Protein AF-A0A7R6PTT4-F1 (afdb_monomer)

Nearest PDB structures (foldseek):
  8etf-assembly2_G  TM=7.211E-01  e=7.718E-14  Lactobacillus gasseri
  8ete-assembly1_A-2  TM=7.275E-01  e=4.023E-13  Bifidobacterium longum
  2oqc-assembly1_A  TM=7.182E-01  e=2.097E-12  Bacillus subtilis
  5j9r-assembly1_C  TM=6.228E-01  e=8.137E-12  Agrobacterium tumefaciens
  8esl-assembly1_A  TM=6.061E-01  e=2.217E-11  Bacteroidales

Organism: NCBI:txid981385

Sequence (338 aa):
MKNFYKAVLIAIVFLIFLGLKYPLATMLSLKKISDYPVLRLDFYGTNPFLPKNAKELKRMIKMFYPSATKRRNDIYCSLIASKSNNGTIYGRNFDWYKAVPVVVVSHAIEGKRYASISLTDGVYLSVKGDCGLMDKINAAGAYISPFDGMNEKGLFISIALVKQEKVPQDSKKETISSVLMVRKILDKAATVKEAIDIVNSYNIDFFPGPHVHFLIGDANGDGAIVEFTSKGVKVIEKKDPVFATNFTFYDKAEDADLDSLCWRYKTIDEFFKQNEKADFNSMLSLLKSVAQIGDKAFVTKWGEKLTTQWSAVYMPKGLLKVCFGGDYNKVFTFKIEK

Secondary structure (DSSP, 8-state):
-HHHHHHHHHHHHHHHHHHHHHHHHHHHT-EEEETTTEEEEEE-S--TTS--SHHHHHHHHHHH-GGGG------EEEEEEEEETTEEEEEEEEEESS--EEEEEEPPBTTTB--EEEEEEGGGGT--SS--HHHHHHHGGGGG--SEEEETT--EEEEEE---------TTS-EEEHHHHHHHHHHH-SSHHHHHHHHHTSEEE-TTS--EEEEEE-TTS-EEEEEEETTEEEEEE-PSSEEE-SS-STTS-TT---GGG-HHHHHHHHHHHH-S---HHHHHHHHHHT---GGGPEEPTTSPEEEEEEEEEEETTTEEEEEETT-TT--EEEE---

pLDDT: mean 92.68, std 6.45, range [62.12, 98.75]

InterPro domains:
  IPR005079 Peptidase C45, hydrolase domain [PF03417] (86-317)
  IPR029055 Nucleophile aminohydrolases, N-terminal [SSF56235] (79-312)
  IPR047794 Peptidase C45-like [NF040521] (76-317)
  IPR052193 Peptidase C59 family enzymes [PTHR35527] (77-240)

Structure (mmCIF, N/CA/C/O backbone):
data_AF-A0A7R6PTT4-F1
#
_entry.id   AF-A0A7R6PTT4-F1
#
loop_
_atom_site.group_PDB
_atom_site.id
_atom_site.type_symbol
_atom_site.label_atom_id
_atom_site.label_alt_id
_atom_site.label_comp_id
_atom_site.label_asym_id
_atom_site.label_entity_id
_atom_site.label_seq_id
_atom_site.pdbx_PDB_ins_code
_atom_site.Cartn_x
_atom_site.Cartn_y
_atom_site.Cartn_z
_atom_site.occupancy
_atom_site.B_iso_or_equiv
_atom_site.auth_seq_id
_atom_site.auth_comp_id
_atom_site.auth_asym_id
_atom_site.auth_atom_id
_atom_site.pdbx_PDB_model_num
ATOM 1 N N . MET A 1 1 ? 6.635 -25.259 49.260 1.00 62.12 1 MET A N 1
ATOM 2 C CA . MET A 1 1 ? 7.459 -24.259 48.533 1.00 62.12 1 MET A CA 1
ATOM 3 C C . MET A 1 1 ? 8.017 -24.771 47.199 1.00 62.12 1 MET A C 1
ATOM 5 O O . MET A 1 1 ? 7.685 -24.184 46.181 1.00 62.12 1 MET A O 1
ATOM 9 N N . LYS A 1 2 ? 8.776 -25.879 47.133 1.00 75.56 2 LYS A N 1
ATOM 10 C CA . LYS A 1 2 ? 9.387 -26.399 45.879 1.00 75.56 2 LYS A CA 1
ATOM 11 C C . LYS A 1 2 ? 8.396 -26.650 44.718 1.00 75.56 2 LYS A C 1
ATOM 13 O O . LYS A 1 2 ? 8.688 -26.305 43.578 1.00 75.56 2 LYS A O 1
ATOM 18 N N . ASN A 1 3 ? 7.200 -27.168 45.014 1.00 80.44 3 ASN A N 1
ATOM 19 C CA . ASN A 1 3 ? 6.157 -27.416 44.005 1.00 80.44 3 ASN A CA 1
ATOM 20 C C . ASN A 1 3 ? 5.505 -26.128 43.474 1.00 80.44 3 ASN A C 1
ATOM 22 O O . ASN A 1 3 ? 5.140 -26.074 42.305 1.00 80.44 3 ASN A O 1
ATOM 26 N N . PHE A 1 4 ? 5.426 -25.078 44.300 1.00 86.38 4 PHE A N 1
ATOM 27 C CA . PHE A 1 4 ? 4.912 -23.768 43.893 1.00 86.38 4 PHE A CA 1
ATOM 28 C C . PHE A 1 4 ? 5.873 -23.083 42.912 1.00 86.38 4 PHE A C 1
ATOM 30 O O . PHE A 1 4 ? 5.455 -22.679 41.834 1.00 86.38 4 PHE A O 1
ATOM 37 N N . TYR A 1 5 ? 7.179 -23.062 43.210 1.00 84.94 5 TYR A N 1
ATOM 38 C CA . TYR A 1 5 ? 8.190 -22.525 42.286 1.00 84.94 5 TYR A CA 1
ATOM 39 C C . TYR A 1 5 ? 8.239 -23.285 40.957 1.00 84.94 5 TYR A C 1
ATOM 41 O O . TYR A 1 5 ? 8.352 -22.667 39.902 1.00 84.94 5 TYR A O 1
ATOM 49 N N . LYS A 1 6 ? 8.099 -24.618 40.986 1.00 87.38 6 LYS A N 1
ATOM 50 C CA . LYS A 1 6 ? 8.024 -25.434 39.767 1.00 87.38 6 LYS A CA 1
ATOM 51 C C . LYS A 1 6 ? 6.785 -25.091 38.930 1.00 87.38 6 LYS A C 1
ATOM 53 O O . LYS A 1 6 ? 6.906 -24.948 37.719 1.00 87.38 6 LYS A O 1
ATOM 58 N N . ALA A 1 7 ? 5.621 -24.921 39.561 1.00 85.56 7 ALA A N 1
ATOM 59 C CA . ALA A 1 7 ? 4.390 -24.530 38.873 1.00 85.56 7 ALA A CA 1
ATOM 60 C C . ALA A 1 7 ? 4.489 -23.123 38.257 1.00 85.56 7 ALA A C 1
ATOM 62 O O . ALA A 1 7 ? 4.124 -22.937 37.099 1.00 85.56 7 ALA A O 1
ATOM 63 N N . VAL A 1 8 ? 5.054 -22.158 38.990 1.00 88.06 8 VAL A N 1
ATOM 64 C CA . VAL A 1 8 ? 5.300 -20.796 38.488 1.00 88.06 8 VAL A CA 1
ATOM 65 C C . VAL A 1 8 ? 6.270 -20.812 37.305 1.00 88.06 8 VAL A C 1
ATOM 67 O O . VAL A 1 8 ? 6.001 -20.178 36.288 1.00 88.06 8 VAL A O 1
ATOM 70 N N . LEU A 1 9 ? 7.362 -21.577 37.385 1.00 89.62 9 LEU A N 1
ATOM 71 C CA . LEU A 1 9 ? 8.322 -21.701 36.286 1.00 89.62 9 LEU A CA 1
ATOM 72 C C . LEU A 1 9 ? 7.680 -22.312 35.032 1.00 89.62 9 LEU A C 1
ATOM 74 O O . LEU A 1 9 ? 7.877 -21.797 33.934 1.00 89.62 9 LEU A O 1
ATOM 78 N N . ILE A 1 10 ? 6.876 -23.368 35.189 1.00 88.81 10 ILE A N 1
ATOM 79 C CA . ILE A 1 10 ? 6.134 -23.985 34.078 1.00 88.81 10 ILE A CA 1
ATOM 80 C C . ILE A 1 10 ? 5.160 -22.977 33.458 1.00 88.81 10 ILE A C 1
ATOM 82 O O . ILE A 1 10 ? 5.107 -22.865 32.235 1.00 88.81 10 ILE A O 1
ATOM 86 N N . ALA A 1 11 ? 4.435 -22.207 34.275 1.00 85.56 11 ALA A N 1
ATOM 87 C CA . ALA A 1 11 ? 3.524 -21.175 33.787 1.00 85.56 11 ALA A CA 1
ATOM 88 C C . ALA A 1 11 ? 4.261 -20.079 32.997 1.00 85.56 11 ALA A C 1
ATOM 90 O O . ALA A 1 11 ? 3.800 -19.685 31.929 1.00 85.56 11 ALA A O 1
ATOM 91 N N . ILE A 1 12 ? 5.433 -19.634 33.463 1.00 87.81 12 ILE A N 1
ATOM 92 C CA . ILE A 1 12 ? 6.268 -18.654 32.750 1.00 87.81 12 ILE A CA 1
ATOM 93 C C . ILE A 1 12 ? 6.739 -19.215 31.404 1.00 87.81 12 ILE A C 1
ATOM 95 O O . ILE A 1 12 ? 6.589 -18.549 30.381 1.00 87.81 12 ILE A O 1
ATOM 99 N N . VAL A 1 13 ? 7.265 -20.443 31.376 1.00 86.19 13 VAL A N 1
ATOM 100 C CA . VAL A 1 13 ? 7.711 -21.095 30.131 1.00 86.19 13 VAL A CA 1
ATOM 101 C C . VAL A 1 13 ? 6.548 -21.250 29.150 1.00 86.19 13 VAL A C 1
ATOM 103 O O . VAL A 1 13 ? 6.699 -20.969 27.962 1.00 86.19 13 VAL A O 1
ATOM 106 N N . PHE A 1 14 ? 5.371 -21.633 29.644 1.00 85.19 14 PHE A N 1
ATOM 107 C CA . PHE A 1 14 ? 4.167 -21.752 28.831 1.00 85.19 14 PHE A CA 1
ATOM 108 C C . PHE A 1 14 ? 3.724 -20.399 28.250 1.00 85.19 14 PHE A C 1
ATOM 110 O O . PHE A 1 14 ? 3.428 -20.313 27.059 1.00 85.19 14 PHE A O 1
ATOM 117 N N . LEU A 1 15 ? 3.751 -19.322 29.042 1.00 81.19 15 LEU A N 1
ATOM 118 C CA . LEU A 1 15 ? 3.443 -17.966 28.573 1.00 81.19 15 LEU A CA 1
ATOM 119 C C . LEU A 1 15 ? 4.451 -17.466 27.528 1.00 81.19 15 LEU A C 1
ATOM 121 O O . LEU A 1 15 ? 4.048 -16.861 26.534 1.00 81.19 15 LEU A O 1
ATOM 125 N N . ILE A 1 16 ? 5.743 -17.757 27.707 1.00 82.31 16 ILE A N 1
ATOM 126 C CA . ILE A 1 16 ? 6.785 -17.446 26.716 1.00 82.31 16 ILE A CA 1
ATOM 127 C C . ILE A 1 16 ? 6.510 -18.198 25.410 1.00 82.31 16 ILE A C 1
ATOM 129 O O . ILE A 1 16 ? 6.534 -17.598 24.335 1.00 82.31 16 ILE A O 1
ATOM 133 N N . PHE A 1 17 ? 6.196 -19.492 25.493 1.00 83.38 17 PHE A N 1
ATOM 134 C CA . PHE A 1 17 ? 5.880 -20.302 24.320 1.00 83.38 17 PHE A CA 1
ATOM 135 C C . PHE A 1 17 ? 4.646 -19.770 23.576 1.00 83.38 17 PHE A C 1
ATOM 137 O O . PHE A 1 17 ? 4.676 -19.630 22.353 1.00 83.38 17 PHE A O 1
ATOM 144 N N . LEU A 1 18 ? 3.591 -19.384 24.302 1.00 81.12 18 LEU A N 1
ATOM 145 C CA . LEU A 1 18 ? 2.410 -18.742 23.719 1.00 81.12 18 LEU A CA 1
ATOM 146 C C . LEU A 1 18 ? 2.749 -17.411 23.031 1.00 81.12 18 LEU A C 1
ATOM 148 O O . LEU A 1 18 ? 2.248 -17.150 21.937 1.00 81.12 18 LEU A O 1
ATOM 152 N N . GLY A 1 19 ? 3.618 -16.595 23.633 1.00 81.56 19 GLY A N 1
ATOM 153 C CA . GLY A 1 19 ? 4.060 -15.318 23.067 1.00 81.56 19 GLY A CA 1
ATOM 154 C C . GLY A 1 19 ? 4.930 -15.458 21.814 1.00 81.56 19 GLY A C 1
ATOM 155 O O . GLY A 1 19 ? 4.890 -14.587 20.945 1.00 81.56 19 GLY A O 1
ATOM 156 N N . LEU A 1 20 ? 5.685 -16.555 21.692 1.00 88.75 20 LEU A N 1
ATOM 157 C CA . LEU A 1 20 ? 6.596 -16.813 20.571 1.00 88.75 20 LEU A CA 1
ATOM 158 C C . LEU A 1 20 ? 5.987 -17.663 19.453 1.00 88.75 20 LEU A C 1
ATOM 160 O O . LEU A 1 20 ? 6.500 -17.622 18.336 1.00 88.75 20 LEU A O 1
ATOM 164 N N . LYS A 1 21 ? 4.884 -18.381 19.707 1.00 91.81 21 LYS A N 1
ATOM 165 C CA . LYS A 1 21 ? 4.221 -19.255 18.724 1.00 91.81 21 LYS A CA 1
ATOM 166 C C . LYS A 1 21 ? 4.005 -18.562 17.374 1.00 91.81 21 LYS A C 1
ATOM 168 O O . LYS A 1 21 ? 4.430 -19.075 16.342 1.00 91.81 21 LYS A O 1
ATOM 173 N N . TYR A 1 22 ? 3.351 -17.401 17.377 1.00 93.50 22 TYR A N 1
ATOM 174 C CA . TYR A 1 22 ? 3.021 -16.669 16.150 1.00 93.50 22 TYR A CA 1
ATOM 175 C C . TYR A 1 22 ? 4.211 -15.937 15.515 1.00 93.50 22 TYR A C 1
ATOM 177 O O . TYR A 1 22 ? 4.367 -16.048 14.295 1.00 93.50 22 TYR A O 1
ATOM 185 N N . PRO A 1 23 ? 5.082 -15.243 16.281 1.00 93.06 23 PRO A N 1
ATOM 186 C CA . PRO A 1 23 ? 6.331 -14.714 15.739 1.00 93.06 23 PRO A CA 1
ATOM 187 C C . PRO A 1 23 ? 7.180 -15.778 15.033 1.00 93.06 23 PRO A C 1
ATOM 189 O O . PRO A 1 23 ? 7.602 -15.561 13.901 1.00 93.06 23 PRO A O 1
ATOM 192 N N . LEU A 1 24 ? 7.367 -16.951 15.649 1.00 92.88 24 LEU A N 1
ATOM 193 C CA . LEU A 1 24 ? 8.152 -18.041 15.064 1.00 92.88 24 LEU A CA 1
ATOM 194 C C . LEU A 1 24 ? 7.481 -18.627 13.820 1.00 92.88 24 LEU A C 1
ATOM 196 O O . LEU A 1 24 ? 8.146 -18.788 12.800 1.00 92.88 24 LEU A O 1
ATOM 200 N N . ALA A 1 25 ? 6.171 -18.895 13.868 1.00 95.00 25 ALA A N 1
ATOM 201 C CA . ALA A 1 25 ? 5.429 -19.378 12.701 1.00 95.00 25 ALA A CA 1
ATOM 202 C C . ALA A 1 25 ? 5.525 -18.398 11.519 1.00 95.00 25 ALA A C 1
ATOM 204 O O . ALA A 1 25 ? 5.761 -18.813 10.386 1.00 95.00 25 ALA A O 1
ATOM 205 N N . THR A 1 26 ? 5.420 -17.095 11.798 1.00 95.75 26 THR A N 1
ATOM 206 C CA . THR A 1 26 ? 5.582 -16.033 10.797 1.00 95.75 26 THR A CA 1
ATOM 207 C C . THR A 1 26 ? 6.990 -16.052 10.208 1.00 95.75 26 THR A C 1
ATOM 209 O O . THR A 1 26 ? 7.138 -16.171 8.997 1.00 95.75 26 THR A O 1
ATOM 212 N N . MET A 1 27 ? 8.037 -16.023 11.038 1.00 95.12 27 MET A N 1
ATOM 213 C CA . MET A 1 27 ? 9.431 -16.051 10.570 1.00 95.12 27 MET A CA 1
ATOM 214 C C . MET A 1 27 ? 9.755 -17.290 9.723 1.00 95.12 27 MET A C 1
ATOM 216 O O . MET A 1 27 ? 10.451 -17.194 8.714 1.00 95.12 27 MET A O 1
ATOM 220 N N . LEU A 1 28 ? 9.257 -18.462 10.127 1.00 95.44 28 LEU A N 1
ATOM 221 C CA . LEU A 1 28 ? 9.487 -19.723 9.420 1.00 95.44 28 LEU A CA 1
ATOM 222 C C . LEU A 1 28 ? 8.713 -19.824 8.099 1.00 95.44 28 LEU A C 1
ATOM 224 O O . LEU A 1 28 ? 9.070 -20.648 7.258 1.00 95.44 28 LEU A O 1
ATOM 228 N N . SER A 1 29 ? 7.692 -18.989 7.896 1.00 97.12 29 SER A N 1
ATOM 229 C CA . SER A 1 29 ? 6.907 -18.972 6.660 1.00 97.12 29 SER A CA 1
ATOM 230 C C . SER A 1 29 ? 7.590 -18.263 5.490 1.00 97.12 29 SER A C 1
ATOM 232 O O . SER A 1 29 ? 7.153 -18.444 4.354 1.00 97.12 29 SER A O 1
ATOM 234 N N . LEU A 1 30 ? 8.648 -17.478 5.746 1.00 97.81 30 LEU A N 1
ATOM 235 C CA . LEU A 1 30 ? 9.340 -16.718 4.708 1.00 97.81 30 LEU A CA 1
ATOM 236 C C . LEU A 1 30 ? 9.929 -17.657 3.649 1.00 97.81 30 LEU A C 1
ATOM 238 O O . LEU A 1 30 ? 10.750 -18.525 3.960 1.00 97.81 30 LEU A O 1
ATOM 242 N N . LYS A 1 31 ? 9.547 -17.444 2.390 1.00 96.75 31 LYS A N 1
ATOM 243 C CA . LYS A 1 31 ? 9.995 -18.242 1.242 1.00 96.75 31 LYS A CA 1
ATOM 244 C C . LYS A 1 31 ? 10.400 -17.346 0.081 1.00 96.75 31 LYS A C 1
ATOM 246 O O . LYS A 1 31 ? 9.688 -16.399 -0.241 1.00 96.75 31 LYS A O 1
ATOM 251 N N . LYS A 1 32 ? 11.497 -17.693 -0.591 1.00 96.75 32 LYS A N 1
ATOM 252 C CA . LYS A 1 32 ? 11.876 -17.124 -1.888 1.00 96.75 32 LYS A CA 1
ATOM 253 C C . LYS A 1 32 ? 11.050 -17.805 -2.976 1.00 96.75 32 LYS A C 1
ATOM 255 O O . LYS A 1 32 ? 10.985 -19.030 -3.016 1.00 96.75 32 LYS A O 1
ATOM 260 N N . ILE A 1 33 ? 10.422 -17.017 -3.841 1.00 95.19 33 ILE A N 1
ATOM 261 C CA . ILE A 1 33 ? 9.534 -17.515 -4.906 1.00 95.19 33 ILE A CA 1
ATOM 262 C C . ILE A 1 33 ? 10.024 -17.170 -6.321 1.00 95.19 33 ILE A C 1
ATOM 264 O O . ILE A 1 33 ? 9.437 -17.616 -7.303 1.00 95.19 33 ILE A O 1
ATOM 268 N N . SER A 1 34 ? 11.094 -16.377 -6.447 1.00 92.25 34 SER A N 1
ATOM 269 C CA . SER A 1 34 ? 11.731 -16.032 -7.725 1.00 92.25 34 SER A CA 1
ATOM 270 C C . SER A 1 34 ? 13.181 -15.580 -7.522 1.00 92.25 34 SER A C 1
ATOM 272 O O . SER A 1 34 ? 13.536 -15.132 -6.432 1.00 92.25 34 SER A O 1
ATOM 274 N N . ASP A 1 35 ? 14.008 -15.678 -8.571 1.00 86.56 35 ASP A N 1
ATOM 275 C CA . ASP A 1 35 ? 15.426 -15.280 -8.558 1.00 86.56 35 ASP A CA 1
ATOM 276 C C . ASP A 1 35 ? 15.678 -13.783 -8.726 1.00 86.56 35 ASP A C 1
ATOM 278 O O . ASP A 1 35 ? 16.638 -13.272 -8.154 1.00 86.56 35 ASP A O 1
ATOM 282 N N . TYR A 1 36 ? 14.777 -13.050 -9.391 1.00 83.81 36 TYR A N 1
ATOM 283 C CA . TYR A 1 36 ? 14.540 -11.662 -8.985 1.00 83.81 36 TYR A CA 1
ATOM 284 C C . TYR A 1 36 ? 13.959 -11.773 -7.577 1.00 83.81 36 TYR A C 1
ATOM 286 O O . TYR A 1 36 ? 12.876 -12.357 -7.489 1.00 83.81 36 TYR A O 1
ATOM 294 N N . PRO A 1 37 ? 14.679 -11.395 -6.499 1.00 86.69 37 PRO A N 1
ATOM 295 C CA . PRO A 1 37 ? 14.407 -11.927 -5.170 1.00 86.69 37 PRO A CA 1
ATOM 296 C C . PRO A 1 37 ? 13.064 -11.411 -4.662 1.00 86.69 37 PRO A C 1
ATOM 298 O O . PRO A 1 37 ? 12.974 -10.357 -4.042 1.00 86.69 37 PRO A O 1
ATOM 301 N N . VAL A 1 38 ? 12.018 -12.176 -4.951 1.00 95.44 38 VAL A N 1
ATOM 302 C CA . VAL A 1 38 ? 10.664 -11.961 -4.464 1.00 95.44 38 VAL A CA 1
ATOM 303 C C . VAL A 1 38 ? 10.458 -12.951 -3.342 1.00 95.44 38 VAL A C 1
ATOM 305 O O . VAL A 1 38 ? 10.671 -14.158 -3.510 1.00 95.44 38 VAL A O 1
ATOM 308 N N . LEU A 1 39 ? 10.042 -12.433 -2.198 1.00 97.75 39 LEU A N 1
ATOM 309 C CA . LEU A 1 39 ? 9.748 -13.220 -1.020 1.00 97.75 39 LEU A CA 1
ATOM 310 C C . LEU A 1 39 ? 8.243 -13.244 -0.765 1.00 97.75 39 LEU A C 1
ATOM 312 O O . LEU A 1 39 ? 7.535 -12.277 -1.038 1.00 97.75 39 LEU A O 1
ATOM 316 N N . ARG A 1 40 ? 7.762 -14.344 -0.195 1.00 97.62 40 ARG A N 1
ATOM 317 C CA . ARG A 1 40 ? 6.422 -14.469 0.379 1.00 97.62 40 ARG A CA 1
ATOM 318 C C . ARG A 1 40 ? 6.549 -14.712 1.876 1.00 97.62 40 ARG A C 1
ATOM 320 O O . ARG A 1 40 ? 7.356 -15.544 2.285 1.00 97.62 40 ARG A O 1
ATOM 327 N N . LEU A 1 41 ? 5.747 -14.011 2.668 1.00 97.94 41 LEU A N 1
ATOM 328 C CA . LEU A 1 41 ? 5.653 -14.162 4.116 1.00 97.94 41 LEU A CA 1
ATOM 329 C C . LEU A 1 41 ? 4.185 -14.325 4.517 1.00 97.94 41 LEU A C 1
ATOM 331 O O . LEU A 1 41 ? 3.358 -13.482 4.175 1.00 97.94 41 LEU A O 1
ATOM 335 N N . ASP A 1 42 ? 3.875 -15.361 5.287 1.00 97.69 42 ASP A N 1
ATOM 336 C CA . ASP A 1 42 ? 2.578 -15.517 5.938 1.00 97.69 42 ASP A CA 1
ATOM 337 C C . ASP A 1 42 ? 2.659 -14.967 7.369 1.00 97.69 42 ASP A C 1
ATOM 339 O O . ASP A 1 42 ? 3.472 -15.403 8.185 1.00 97.69 42 ASP A O 1
ATOM 343 N N . PHE A 1 43 ? 1.823 -13.982 7.686 1.00 97.06 43 PHE A N 1
ATOM 344 C CA . PHE A 1 43 ? 1.769 -13.365 9.005 1.00 97.06 43 PHE A CA 1
ATOM 345 C C . PHE A 1 43 ? 0.606 -13.931 9.824 1.00 97.06 43 PHE A C 1
ATOM 347 O O . PHE A 1 43 ? -0.570 -13.658 9.555 1.00 97.06 43 PHE A O 1
ATOM 354 N N . TYR A 1 44 ? 0.944 -14.670 10.878 1.00 94.88 44 TYR A N 1
ATOM 355 C CA . TYR A 1 44 ? -0.017 -15.372 11.727 1.00 94.88 44 TYR A CA 1
ATOM 356 C C . TYR A 1 44 ? -0.278 -14.632 13.036 1.00 94.88 44 TYR A C 1
ATOM 358 O O . TYR A 1 44 ? 0.640 -14.079 13.637 1.00 94.88 44 TYR A O 1
ATOM 366 N N . GLY A 1 45 ? -1.526 -14.684 13.511 1.00 92.38 45 GLY A N 1
ATOM 367 C CA . GLY A 1 45 ? -1.923 -14.198 14.834 1.00 92.38 45 GLY A CA 1
ATOM 368 C C . GLY A 1 45 ? -1.427 -12.784 15.154 1.00 92.38 45 GLY A C 1
ATOM 369 O O . GLY A 1 45 ? -1.380 -11.907 14.292 1.00 92.38 45 GLY A O 1
ATOM 370 N N . THR A 1 46 ? -1.072 -12.554 16.416 1.00 88.75 46 THR A N 1
ATOM 371 C CA . THR A 1 46 ? -0.494 -11.286 16.878 1.00 88.75 46 THR A CA 1
ATOM 372 C C . THR A 1 46 ? 0.979 -11.457 17.209 1.00 88.75 46 THR A C 1
ATOM 374 O O . THR A 1 46 ? 1.357 -12.447 17.834 1.00 88.75 46 THR A O 1
ATOM 377 N N . ASN A 1 47 ? 1.785 -10.444 16.907 1.00 87.75 47 ASN A N 1
ATOM 378 C CA . ASN A 1 47 ? 3.155 -10.349 17.392 1.00 87.75 47 ASN A CA 1
ATOM 379 C C . ASN A 1 47 ? 3.247 -9.198 18.416 1.00 87.75 47 ASN A C 1
ATOM 381 O O . ASN A 1 47 ? 3.170 -8.033 18.018 1.00 87.75 47 ASN A O 1
ATOM 385 N N . PRO A 1 48 ? 3.390 -9.494 19.724 1.00 84.69 48 PRO A N 1
ATOM 386 C CA . PRO A 1 48 ? 3.404 -8.474 20.775 1.00 84.69 48 PRO A CA 1
ATOM 387 C C . PRO A 1 48 ? 4.655 -7.583 20.745 1.00 84.69 48 PRO A C 1
ATOM 389 O O . PRO A 1 48 ? 4.671 -6.552 21.412 1.00 84.69 48 PRO A O 1
ATOM 392 N N . PHE A 1 49 ? 5.685 -7.966 19.985 1.00 85.81 49 PHE A N 1
ATOM 393 C CA . PHE A 1 49 ? 6.936 -7.220 19.848 1.00 85.81 49 PHE A CA 1
ATOM 394 C C . PHE A 1 49 ? 6.880 -6.152 18.749 1.00 85.81 49 PHE A C 1
ATOM 396 O O . PHE A 1 49 ? 7.813 -5.360 18.625 1.00 85.81 49 PHE A O 1
ATOM 403 N N . LEU A 1 50 ? 5.809 -6.122 17.948 1.00 87.69 50 LEU A N 1
ATOM 404 C CA . LEU A 1 50 ? 5.643 -5.118 16.903 1.00 87.69 50 LEU A CA 1
ATOM 405 C C . LEU A 1 50 ? 5.175 -3.778 17.485 1.00 87.69 50 LEU A C 1
ATOM 407 O O . LEU A 1 50 ? 4.366 -3.755 18.417 1.00 87.69 50 LEU A O 1
ATOM 411 N N . PRO A 1 51 ? 5.660 -2.658 16.925 1.00 92.00 51 PRO A N 1
ATOM 412 C CA . PRO A 1 51 ? 5.319 -1.328 17.396 1.00 92.00 51 PRO A CA 1
ATOM 413 C C . PRO A 1 51 ? 3.853 -1.006 17.120 1.00 92.00 51 PRO A C 1
ATOM 415 O O . PRO A 1 51 ? 3.319 -1.326 16.057 1.00 92.00 51 PRO A O 1
ATOM 418 N N . LYS A 1 52 ? 3.222 -0.310 18.065 1.00 89.50 52 LYS A N 1
ATOM 419 C CA . LYS A 1 52 ? 1.806 0.077 17.985 1.00 89.50 52 LYS A CA 1
ATOM 420 C C . LYS A 1 52 ? 1.597 1.519 17.532 1.00 89.50 52 LYS A C 1
ATOM 422 O O . LYS A 1 52 ? 0.522 1.853 17.048 1.00 89.50 52 LYS A O 1
ATOM 427 N N . ASN A 1 53 ? 2.619 2.362 17.663 1.00 93.38 53 ASN A N 1
ATOM 428 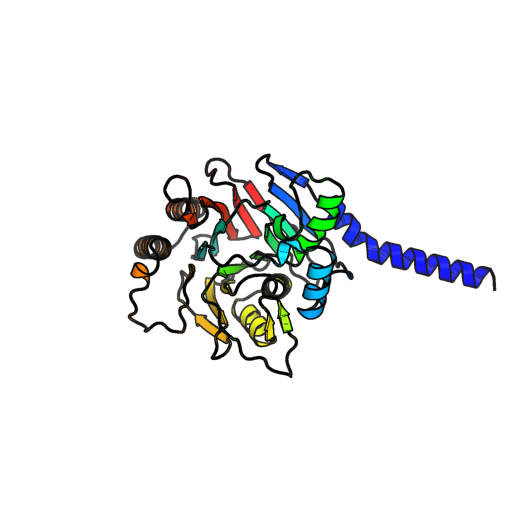C CA . ASN A 1 53 ? 2.562 3.783 17.326 1.00 93.38 53 ASN A CA 1
ATOM 429 C C . ASN A 1 53 ? 3.888 4.311 16.770 1.00 93.38 53 ASN A C 1
ATOM 431 O O . ASN A 1 53 ? 4.899 3.601 16.726 1.00 93.38 53 ASN A O 1
ATOM 435 N N . ALA A 1 54 ? 3.889 5.580 16.352 1.00 94.12 54 ALA A N 1
ATOM 436 C CA . ALA A 1 54 ? 5.049 6.213 15.728 1.00 94.12 54 ALA A CA 1
ATOM 437 C C . ALA A 1 54 ? 6.289 6.217 16.641 1.00 94.12 54 ALA A C 1
ATOM 439 O O . ALA A 1 54 ? 7.409 6.010 16.172 1.00 94.12 54 ALA A O 1
ATOM 440 N N . LYS A 1 55 ? 6.108 6.401 17.957 1.00 94.56 55 LYS A N 1
ATOM 441 C CA . LYS A 1 55 ? 7.214 6.430 18.927 1.00 94.56 55 LYS A CA 1
ATOM 442 C C . LYS A 1 55 ? 7.893 5.067 19.041 1.00 94.56 55 LYS A C 1
ATOM 444 O O . LYS A 1 55 ? 9.122 4.986 18.974 1.00 94.56 55 LYS A O 1
ATOM 449 N N . GLU A 1 56 ? 7.110 4.004 19.201 1.00 94.50 56 GLU A N 1
ATOM 450 C CA . GLU A 1 56 ? 7.627 2.636 19.264 1.00 94.50 56 GLU A CA 1
ATOM 451 C C . GLU A 1 56 ? 8.293 2.229 17.949 1.00 94.50 56 GLU A C 1
ATOM 453 O O . GLU A 1 56 ? 9.402 1.689 17.973 1.00 94.50 56 GLU A O 1
ATOM 458 N N . LEU A 1 57 ? 7.677 2.564 16.809 1.00 93.06 57 LEU A N 1
ATOM 459 C CA . LEU A 1 57 ? 8.240 2.285 15.490 1.00 93.06 57 LEU A CA 1
ATOM 460 C C . LEU A 1 57 ? 9.585 2.987 15.306 1.00 93.06 57 LEU A C 1
ATOM 462 O O . LEU A 1 57 ? 10.562 2.366 14.895 1.00 93.06 57 LEU A O 1
ATOM 466 N N . LYS A 1 58 ? 9.666 4.270 15.667 1.00 92.56 58 LYS A N 1
ATOM 467 C CA . LYS A 1 58 ? 10.901 5.051 15.585 1.00 92.56 58 LYS A CA 1
ATOM 468 C C . LYS A 1 58 ? 12.016 4.452 16.435 1.00 92.56 58 LYS A C 1
ATOM 470 O O . LYS A 1 58 ? 13.164 4.427 15.993 1.00 92.56 58 LYS A O 1
ATOM 475 N N . ARG A 1 59 ? 11.694 3.957 17.635 1.00 92.81 59 ARG A N 1
ATOM 476 C CA . ARG A 1 59 ? 12.655 3.247 18.490 1.00 92.81 59 ARG A CA 1
ATOM 477 C C . ARG A 1 59 ? 13.132 1.955 17.828 1.00 92.81 59 ARG A C 1
ATOM 479 O O . ARG A 1 59 ? 14.335 1.724 17.781 1.00 92.81 59 ARG A O 1
ATOM 486 N N . MET A 1 60 ? 12.208 1.157 17.293 1.00 90.62 60 MET A N 1
ATOM 487 C CA . MET A 1 60 ? 12.528 -0.102 16.621 1.00 90.62 60 MET A CA 1
ATOM 488 C C . MET A 1 60 ? 13.423 0.123 15.395 1.00 90.62 60 MET A C 1
ATOM 490 O O . MET A 1 60 ? 14.461 -0.516 15.273 1.00 90.62 60 MET A O 1
ATOM 494 N N . ILE A 1 61 ? 13.082 1.083 14.533 1.00 89.12 61 ILE A N 1
ATOM 495 C CA . ILE A 1 61 ? 13.869 1.411 13.335 1.00 89.12 61 ILE A CA 1
ATOM 496 C C . ILE A 1 61 ? 15.279 1.858 13.700 1.00 89.12 61 ILE A C 1
ATOM 498 O O . ILE A 1 61 ? 16.242 1.376 13.116 1.00 89.12 61 ILE A O 1
ATOM 502 N N . LYS A 1 62 ? 15.428 2.750 14.682 1.00 89.12 62 LYS A N 1
ATOM 503 C CA . LYS A 1 62 ? 16.758 3.206 15.106 1.00 89.12 62 LYS A CA 1
ATOM 504 C C . LYS A 1 62 ? 17.627 2.073 15.654 1.00 89.12 62 LYS A C 1
ATOM 506 O O . LYS A 1 62 ? 18.842 2.144 15.521 1.00 89.12 62 LYS A O 1
ATOM 511 N N . MET A 1 63 ? 17.012 1.072 16.280 1.00 88.31 63 MET A N 1
ATOM 512 C CA . MET A 1 63 ? 17.714 -0.045 16.909 1.00 88.31 63 MET A CA 1
ATOM 513 C C . MET A 1 63 ? 18.072 -1.154 15.914 1.00 88.31 63 MET A C 1
ATOM 515 O O . MET A 1 63 ? 19.182 -1.671 15.965 1.00 88.31 63 MET A O 1
ATOM 519 N N . PHE A 1 64 ? 17.153 -1.506 15.012 1.00 84.88 64 PHE A N 1
ATOM 520 C CA . PHE A 1 64 ? 17.275 -2.700 14.166 1.00 84.88 64 PHE A CA 1
ATOM 521 C C . PHE A 1 64 ? 17.407 -2.395 12.669 1.00 84.88 64 PHE A C 1
ATOM 523 O O . PHE A 1 64 ? 17.968 -3.199 11.929 1.00 84.88 64 PHE A O 1
ATOM 530 N N . TYR A 1 65 ? 16.941 -1.229 12.212 1.00 84.31 65 TYR A N 1
ATOM 531 C CA . TYR A 1 65 ? 16.878 -0.865 10.790 1.00 84.31 65 TYR A CA 1
ATOM 532 C C . TYR A 1 65 ? 17.459 0.535 10.516 1.00 84.31 65 TYR A C 1
ATOM 534 O O . TYR A 1 65 ? 16.785 1.384 9.927 1.00 84.31 65 TYR A O 1
ATOM 542 N N . PRO A 1 66 ? 18.709 0.831 10.922 1.00 76.44 66 PRO A N 1
ATOM 543 C CA . PRO A 1 66 ? 19.280 2.170 10.764 1.00 76.44 66 PRO A CA 1
ATOM 544 C C . PRO A 1 66 ? 19.352 2.618 9.294 1.00 76.44 66 PRO A C 1
ATOM 546 O O . PRO A 1 66 ? 19.228 3.809 9.008 1.00 76.44 66 PRO A O 1
ATOM 549 N N . SER A 1 67 ? 19.474 1.680 8.349 1.00 74.19 67 SER A N 1
ATOM 550 C CA . SER A 1 67 ? 19.432 1.930 6.900 1.00 74.19 67 SER A CA 1
ATOM 551 C C . SER A 1 67 ? 18.112 2.549 6.428 1.00 74.19 67 SER A C 1
ATOM 553 O O . SER A 1 67 ? 18.140 3.404 5.543 1.00 74.19 67 SER A O 1
ATOM 555 N N . ALA A 1 68 ? 16.983 2.200 7.056 1.00 77.50 68 ALA A N 1
ATOM 556 C CA . ALA A 1 68 ? 15.655 2.715 6.719 1.00 77.50 68 ALA A CA 1
ATOM 557 C C . ALA A 1 68 ? 15.524 4.229 6.935 1.00 77.50 68 ALA A C 1
ATOM 559 O O . ALA A 1 68 ? 14.622 4.857 6.395 1.00 77.50 68 ALA A O 1
ATOM 560 N N . THR A 1 69 ? 16.416 4.831 7.732 1.00 75.19 69 THR A N 1
ATOM 561 C CA . THR A 1 69 ? 16.385 6.268 8.051 1.00 75.19 69 THR A CA 1
ATOM 562 C C . THR A 1 69 ? 16.893 7.164 6.920 1.00 75.19 69 THR A C 1
ATOM 564 O O . THR A 1 69 ? 16.729 8.385 6.986 1.00 75.19 69 THR A O 1
ATOM 567 N N . LYS A 1 70 ? 17.489 6.580 5.872 1.00 71.75 70 LYS A N 1
ATOM 568 C CA . LYS A 1 70 ? 17.934 7.312 4.684 1.00 71.75 70 LYS A CA 1
ATOM 569 C C . LYS A 1 70 ? 16.719 7.719 3.851 1.00 71.75 70 LYS A C 1
ATOM 571 O O . LYS A 1 70 ? 16.147 6.904 3.132 1.00 71.75 70 LYS A O 1
ATOM 576 N N . ARG A 1 71 ? 16.331 8.993 3.941 1.00 63.50 71 ARG A N 1
ATOM 577 C CA . ARG A 1 71 ? 15.227 9.540 3.145 1.00 63.50 71 ARG A CA 1
ATOM 578 C C . ARG A 1 71 ? 15.637 9.655 1.681 1.00 63.50 71 ARG A C 1
ATOM 580 O O . ARG A 1 71 ? 16.613 10.330 1.360 1.00 63.50 71 ARG A O 1
ATOM 587 N N . ARG A 1 72 ? 14.860 9.018 0.809 1.00 70.69 72 ARG A N 1
ATOM 588 C CA . ARG A 1 72 ? 14.840 9.276 -0.633 1.00 70.69 72 ARG A CA 1
ATOM 589 C C . ARG A 1 72 ? 13.587 10.107 -0.924 1.00 70.69 72 ARG A C 1
ATOM 591 O O . ARG A 1 72 ? 12.537 9.830 -0.349 1.00 70.69 72 ARG A O 1
ATOM 598 N N . ASN A 1 73 ? 13.719 11.138 -1.754 1.00 67.19 73 ASN A N 1
ATOM 599 C CA . ASN A 1 73 ? 12.651 12.110 -2.050 1.00 67.19 73 ASN A CA 1
ATOM 600 C C . ASN A 1 73 ? 12.361 12.202 -3.558 1.00 67.19 73 ASN A C 1
ATOM 602 O O . ASN A 1 73 ? 11.745 13.154 -4.023 1.00 67.19 73 ASN A O 1
ATOM 606 N N . ASP A 1 74 ? 12.850 11.239 -4.323 1.00 71.12 74 ASP A N 1
ATOM 607 C CA . ASP A 1 74 ? 12.840 11.186 -5.778 1.00 71.12 74 ASP A CA 1
ATOM 608 C C . ASP A 1 74 ? 12.167 9.895 -6.231 1.00 71.12 74 ASP A C 1
ATOM 610 O O . ASP A 1 74 ? 12.776 9.042 -6.853 1.00 71.12 74 ASP A O 1
ATOM 614 N N . ILE A 1 75 ? 10.915 9.711 -5.825 1.00 75.75 75 ILE A N 1
ATOM 615 C CA . ILE A 1 75 ? 10.183 8.452 -5.961 1.00 75.75 75 ILE A CA 1
ATOM 616 C C . ILE A 1 75 ? 8.967 8.702 -6.815 1.00 75.75 75 ILE A C 1
ATOM 618 O O . ILE A 1 75 ? 8.291 9.719 -6.657 1.00 75.75 75 ILE A O 1
ATOM 622 N N . TYR A 1 76 ? 8.643 7.731 -7.654 1.00 83.62 76 TYR A N 1
ATOM 623 C CA . TYR A 1 76 ? 7.542 7.854 -8.577 1.00 83.62 76 TYR A CA 1
ATOM 624 C C . TYR A 1 76 ? 6.627 6.635 -8.459 1.00 83.62 76 TYR A C 1
ATOM 626 O O . TYR A 1 76 ? 7.070 5.499 -8.356 1.00 83.62 76 TYR A O 1
ATOM 634 N N . CYS A 1 77 ? 5.323 6.872 -8.407 1.00 91.25 77 CYS A N 1
ATOM 635 C CA . CYS A 1 77 ? 4.320 5.816 -8.342 1.00 91.25 77 CYS A CA 1
ATOM 636 C C . CYS A 1 77 ? 3.145 6.192 -9.240 1.00 91.25 77 CYS A C 1
ATOM 638 O O . CYS A 1 77 ? 2.891 7.378 -9.458 1.00 91.25 77 CYS A O 1
ATOM 640 N N . SER A 1 78 ? 2.438 5.194 -9.750 1.00 96.88 78 SER A N 1
ATOM 641 C CA . SER A 1 78 ? 1.129 5.382 -10.380 1.00 96.88 78 SER A CA 1
ATOM 642 C C . SER A 1 78 ? 0.129 4.539 -9.613 1.00 96.88 78 SER A C 1
ATOM 644 O O . SER A 1 78 ? 0.378 3.349 -9.424 1.00 96.88 78 SER A O 1
ATOM 646 N N . LEU A 1 79 ? -0.953 5.154 -9.143 1.00 98.06 79 LEU A N 1
ATOM 647 C CA . LEU A 1 79 ? -1.990 4.521 -8.333 1.00 98.06 79 LEU A CA 1
ATOM 648 C C . LEU A 1 79 ? -3.323 4.625 -9.068 1.00 98.06 79 LEU A C 1
ATOM 650 O O . LEU A 1 79 ? -3.674 5.712 -9.520 1.00 98.06 79 LEU A O 1
ATOM 654 N N . ILE A 1 80 ? -4.063 3.524 -9.170 1.00 98.06 80 ILE A N 1
ATOM 655 C CA . ILE A 1 80 ? -5.331 3.458 -9.902 1.00 98.06 80 ILE A CA 1
ATOM 656 C C . ILE A 1 80 ? -6.333 2.635 -9.086 1.00 98.06 80 ILE A C 1
ATOM 658 O O . ILE A 1 80 ? -6.019 1.526 -8.660 1.00 98.06 80 ILE A O 1
ATOM 662 N N . ALA A 1 81 ? -7.541 3.154 -8.908 1.00 96.94 81 ALA A N 1
ATOM 663 C CA . ALA A 1 81 ? -8.734 2.444 -8.472 1.00 96.94 81 ALA A CA 1
ATOM 664 C C . ALA A 1 81 ? -9.821 2.645 -9.524 1.00 96.94 81 ALA A C 1
ATOM 666 O O . ALA A 1 81 ? -10.101 3.775 -9.920 1.00 96.94 81 ALA A O 1
ATOM 667 N N . SER A 1 82 ? -10.409 1.550 -9.991 1.00 95.69 82 SER A N 1
ATOM 668 C CA . SER A 1 82 ? -11.461 1.591 -10.999 1.00 95.69 82 SER A CA 1
ATOM 669 C C . SER A 1 82 ? -12.476 0.470 -10.785 1.00 95.69 82 SER A C 1
ATOM 671 O O . SER A 1 82 ? -12.156 -0.576 -10.205 1.00 95.69 82 SER A O 1
ATOM 673 N N . LYS A 1 83 ? -13.700 0.630 -11.286 1.00 91.69 83 LYS A N 1
ATOM 674 C CA . LYS A 1 83 ? -14.609 -0.499 -11.482 1.00 91.69 83 LYS A CA 1
ATOM 675 C C . LYS A 1 83 ? -14.139 -1.398 -12.629 1.00 91.69 83 LYS A C 1
ATOM 677 O O . LYS A 1 83 ? -13.539 -0.996 -13.621 1.00 91.69 83 LYS A O 1
ATOM 682 N N . SER A 1 84 ? -14.477 -2.668 -12.485 1.00 92.38 84 SER A N 1
ATOM 683 C CA . SER A 1 84 ? -14.345 -3.710 -13.496 1.00 92.38 84 SER A CA 1
ATOM 684 C C . SER A 1 84 ? -15.715 -4.325 -13.769 1.00 92.38 84 SER A C 1
ATOM 686 O O . SER A 1 84 ? -16.689 -4.072 -13.057 1.00 92.38 84 SER A O 1
ATOM 688 N N . ASN A 1 85 ? -15.806 -5.203 -14.765 1.00 88.00 85 ASN A N 1
ATOM 689 C CA . ASN A 1 85 ? -17.040 -5.957 -15.010 1.00 88.00 85 ASN A CA 1
ATOM 690 C C . ASN A 1 85 ? -17.412 -6.908 -13.856 1.00 88.00 85 ASN A C 1
ATOM 692 O O . ASN A 1 85 ? -18.570 -7.287 -13.739 1.00 88.00 85 ASN A O 1
ATOM 696 N N . ASN A 1 86 ? -16.456 -7.266 -12.990 1.00 88.00 86 ASN A N 1
ATOM 697 C CA . ASN A 1 86 ? -16.625 -8.280 -11.944 1.00 88.00 86 ASN A CA 1
ATOM 698 C C . ASN A 1 86 ? -16.454 -7.726 -10.514 1.00 88.00 86 ASN A C 1
ATOM 700 O O . ASN A 1 86 ? -16.150 -8.491 -9.598 1.00 88.00 86 ASN A O 1
ATOM 704 N N . GLY A 1 87 ? -16.616 -6.415 -10.316 1.00 93.31 87 GLY A N 1
ATOM 705 C CA . GLY A 1 87 ? -16.377 -5.723 -9.044 1.00 93.31 87 GLY A CA 1
ATOM 706 C C . GLY A 1 87 ? -15.386 -4.581 -9.237 1.00 93.31 87 GLY A C 1
ATOM 707 O O . GLY A 1 87 ? -15.471 -3.867 -10.228 1.00 93.31 87 GLY A O 1
ATOM 708 N N . THR A 1 88 ? -14.405 -4.435 -8.356 1.00 95.62 88 THR A N 1
ATOM 709 C CA . THR A 1 88 ? -13.366 -3.396 -8.444 1.00 95.62 88 THR A CA 1
ATOM 710 C C . THR A 1 88 ? -12.004 -3.948 -8.845 1.00 95.62 88 THR A C 1
ATOM 712 O O . THR A 1 88 ? -11.711 -5.127 -8.658 1.00 95.62 88 THR A O 1
ATOM 715 N N . ILE A 1 89 ? -11.166 -3.100 -9.429 1.00 97.94 89 ILE A N 1
ATOM 716 C CA . ILE A 1 89 ? -9.801 -3.427 -9.829 1.00 97.94 89 ILE A CA 1
ATOM 717 C C . ILE A 1 89 ? -8.875 -2.269 -9.473 1.00 97.94 89 ILE A C 1
ATOM 719 O O . ILE A 1 89 ? -9.195 -1.101 -9.695 1.00 97.94 89 ILE A O 1
ATOM 723 N N . TYR A 1 90 ? -7.712 -2.597 -8.922 1.00 98.44 90 TYR A N 1
ATOM 724 C CA . TYR A 1 90 ? -6.744 -1.603 -8.480 1.00 98.44 90 TYR A CA 1
ATOM 725 C C . TYR A 1 90 ? -5.385 -1.878 -9.099 1.00 98.44 90 TYR A C 1
ATOM 727 O O . TYR A 1 90 ? -4.953 -3.027 -9.167 1.00 98.44 90 TYR A O 1
ATOM 735 N N . GLY A 1 91 ? -4.717 -0.823 -9.548 1.00 98.12 91 GLY A N 1
ATOM 736 C CA . GLY A 1 91 ? -3.416 -0.876 -10.195 1.00 98.12 91 GLY A CA 1
ATOM 737 C C . GLY A 1 91 ? -2.381 -0.068 -9.424 1.00 98.12 91 GLY A C 1
ATOM 738 O O . GLY A 1 91 ? -2.665 1.028 -8.937 1.00 98.12 91 GLY A O 1
ATOM 739 N N . ARG A 1 92 ? -1.158 -0.590 -9.349 1.00 98.00 92 ARG A N 1
ATOM 740 C CA . ARG A 1 92 ? -0.006 0.145 -8.833 1.00 98.00 92 ARG A CA 1
ATOM 741 C C . ARG A 1 92 ? 1.247 -0.136 -9.646 1.00 98.00 92 ARG A C 1
ATOM 743 O O . ARG A 1 92 ? 1.628 -1.294 -9.773 1.00 98.00 92 ARG A O 1
ATOM 750 N N . ASN A 1 93 ? 1.954 0.923 -10.036 1.00 98.00 93 ASN A N 1
ATOM 751 C CA . ASN A 1 93 ? 3.396 0.864 -10.285 1.00 98.00 93 ASN A CA 1
ATOM 752 C C . ASN A 1 93 ? 4.155 1.431 -9.087 1.00 98.00 93 ASN A C 1
ATOM 754 O O . ASN A 1 93 ? 3.821 2.509 -8.589 1.00 98.00 93 ASN A O 1
ATOM 758 N N . PHE A 1 94 ? 5.177 0.706 -8.638 1.00 95.62 94 PHE A N 1
ATOM 759 C CA . PHE A 1 94 ? 6.146 1.191 -7.662 1.00 95.62 94 PHE A CA 1
ATOM 760 C C . PHE A 1 94 ? 7.489 1.432 -8.347 1.00 95.62 94 PHE A C 1
ATOM 762 O O . PHE A 1 94 ? 8.234 0.481 -8.600 1.00 95.62 94 PHE A O 1
ATOM 769 N N . ASP A 1 95 ? 7.791 2.694 -8.656 1.00 91.69 95 ASP A N 1
ATOM 770 C CA . ASP A 1 95 ? 9.041 3.071 -9.307 1.00 91.69 95 ASP A CA 1
ATOM 771 C C . ASP A 1 95 ? 10.038 3.519 -8.244 1.00 91.69 95 ASP A C 1
ATOM 773 O O . ASP A 1 95 ? 9.875 4.536 -7.561 1.00 91.69 95 ASP A O 1
ATOM 777 N N . TRP A 1 96 ? 11.067 2.699 -8.075 1.00 88.31 96 TRP A N 1
ATOM 778 C CA . TRP A 1 96 ? 11.995 2.800 -6.964 1.00 88.31 96 TRP A CA 1
ATOM 779 C C . TRP A 1 96 ? 13.405 2.403 -7.393 1.00 88.31 96 TRP A C 1
ATOM 781 O O . TRP A 1 96 ? 13.651 1.925 -8.504 1.00 88.31 96 TRP A O 1
ATOM 791 N N . TYR A 1 97 ? 14.339 2.592 -6.469 1.00 87.62 97 TYR A N 1
ATOM 792 C CA . TYR A 1 97 ? 15.640 1.939 -6.493 1.00 87.62 97 TYR A CA 1
ATOM 793 C C . TYR A 1 97 ? 15.475 0.413 -6.401 1.00 87.62 97 TYR A C 1
ATOM 795 O O . TYR A 1 97 ? 14.375 -0.101 -6.203 1.00 87.62 97 TYR A O 1
ATOM 803 N N . LYS A 1 98 ? 16.583 -0.329 -6.495 1.00 88.62 98 LYS A N 1
ATOM 804 C CA . LYS A 1 98 ? 16.569 -1.788 -6.337 1.00 88.62 98 LYS A CA 1
ATOM 805 C C . LYS A 1 98 ? 15.877 -2.197 -5.027 1.00 88.62 98 LYS A C 1
ATOM 807 O O . LYS A 1 98 ? 16.399 -1.910 -3.951 1.00 88.62 98 LYS A O 1
ATOM 812 N N . ALA A 1 99 ? 14.750 -2.893 -5.149 1.00 91.50 99 ALA A N 1
ATOM 813 C CA . ALA A 1 99 ? 13.957 -3.399 -4.033 1.00 91.50 99 ALA A CA 1
ATOM 814 C C . ALA A 1 99 ? 14.112 -4.919 -3.869 1.00 91.50 99 ALA A C 1
ATOM 816 O O . ALA A 1 99 ? 14.551 -5.622 -4.782 1.00 91.50 99 ALA A O 1
ATOM 817 N N . VAL A 1 100 ? 13.702 -5.428 -2.707 1.00 95.19 100 VAL A N 1
ATOM 818 C CA . VAL A 1 100 ? 13.461 -6.859 -2.463 1.00 95.19 100 VAL A CA 1
ATOM 819 C C . VAL A 1 100 ? 11.975 -7.006 -2.148 1.00 95.19 100 VAL A C 1
ATOM 821 O O . VAL A 1 100 ? 11.583 -6.796 -1.000 1.00 95.19 100 VAL A O 1
ATOM 824 N N . PRO A 1 101 ? 11.112 -7.291 -3.138 1.00 96.75 101 PRO A N 1
ATOM 825 C CA . PRO A 1 101 ? 9.678 -7.333 -2.896 1.00 96.75 101 PRO A CA 1
ATOM 826 C C . PRO A 1 101 ? 9.313 -8.444 -1.911 1.00 96.75 101 PRO A C 1
ATOM 828 O O . PRO A 1 101 ? 9.674 -9.606 -2.110 1.00 96.75 101 PRO A O 1
ATOM 831 N N . VAL A 1 102 ? 8.563 -8.099 -0.867 1.00 98.00 102 VAL A N 1
ATOM 832 C CA . VAL A 1 102 ? 7.985 -9.067 0.069 1.00 98.00 102 VAL A CA 1
ATOM 833 C C . VAL A 1 102 ? 6.466 -8.995 -0.034 1.00 98.00 102 VAL A C 1
ATOM 835 O O . VAL A 1 102 ? 5.852 -7.993 0.334 1.00 98.00 102 VAL A O 1
ATOM 838 N N . VAL A 1 103 ? 5.862 -10.070 -0.536 1.00 98.31 103 VAL A N 1
ATOM 839 C CA . VAL A 1 103 ? 4.413 -10.284 -0.519 1.00 98.31 103 VAL A CA 1
ATOM 840 C C . VAL A 1 103 ? 4.036 -10.810 0.858 1.00 98.31 103 VAL A C 1
ATOM 842 O O . VAL A 1 103 ? 4.424 -11.916 1.235 1.00 98.31 103 VAL A O 1
ATOM 845 N N . VAL A 1 104 ? 3.277 -10.027 1.615 1.00 98.38 104 VAL A N 1
ATOM 846 C CA . VAL A 1 104 ? 2.825 -10.394 2.959 1.00 98.38 104 VAL A CA 1
ATOM 847 C C . VAL A 1 104 ? 1.362 -10.807 2.899 1.00 98.38 104 VAL A C 1
ATOM 849 O O . VAL A 1 104 ? 0.506 -9.987 2.573 1.00 98.38 104 VAL A O 1
ATOM 852 N N . VAL A 1 105 ? 1.069 -12.057 3.252 1.00 98.19 105 VAL A N 1
ATOM 853 C CA . VAL A 1 105 ? -0.294 -12.571 3.438 1.00 98.19 105 VAL A CA 1
ATOM 854 C C . VAL A 1 105 ? -0.584 -12.586 4.934 1.00 98.19 105 VAL A C 1
ATOM 856 O O . VAL A 1 105 ? -0.015 -13.370 5.685 1.00 98.19 105 VAL A O 1
ATOM 859 N N . SER A 1 106 ? -1.427 -11.670 5.399 1.00 97.88 106 SER A N 1
ATOM 860 C CA . SER A 1 106 ? -1.817 -11.570 6.809 1.00 97.88 106 SER A CA 1
ATOM 861 C C . SER A 1 106 ? -3.123 -12.316 7.035 1.00 97.88 106 SER A C 1
ATOM 863 O O . SER A 1 106 ? -4.117 -11.982 6.399 1.00 97.88 106 SER A O 1
ATOM 865 N N . HIS A 1 107 ? -3.118 -13.282 7.951 1.00 97.12 107 HIS A N 1
ATOM 866 C CA . HIS A 1 107 ? -4.271 -14.144 8.250 1.00 97.12 107 HIS A CA 1
ATOM 867 C C . HIS A 1 107 ? -5.299 -13.425 9.130 1.00 97.12 107 HIS A C 1
ATOM 869 O O . HIS A 1 107 ? -4.935 -12.529 9.901 1.00 97.12 107 HIS A O 1
ATOM 875 N N . ALA A 1 108 ? -6.576 -13.793 9.063 1.00 96.81 108 ALA A N 1
ATOM 876 C CA . ALA A 1 108 ? -7.589 -13.114 9.866 1.00 96.81 108 ALA A CA 1
ATOM 877 C C . ALA A 1 108 ? -7.387 -13.372 11.372 1.00 96.81 108 ALA A C 1
ATOM 879 O O . ALA A 1 108 ? -6.795 -14.360 11.807 1.00 96.81 108 ALA A O 1
ATOM 880 N N . ILE A 1 109 ? -7.895 -12.457 12.194 1.00 95.69 109 ILE A N 1
ATOM 881 C CA . ILE A 1 109 ? -8.183 -12.730 13.603 1.00 95.69 109 ILE A CA 1
ATOM 882 C C . ILE A 1 109 ? -9.616 -12.287 13.824 1.00 95.69 109 ILE A C 1
ATOM 884 O O . ILE A 1 109 ? -9.916 -11.097 13.717 1.00 95.69 109 ILE A O 1
ATOM 888 N N . GLU A 1 110 ? -10.492 -13.232 14.137 1.00 93.06 110 GLU A N 1
ATOM 889 C CA . GLU A 1 110 ? -11.919 -12.969 14.294 1.00 93.06 110 GLU A CA 1
ATOM 890 C C . GLU A 1 110 ? -12.187 -11.778 15.233 1.00 93.06 110 GLU A C 1
ATOM 892 O O . GLU A 1 110 ? -11.592 -11.652 16.309 1.00 93.06 110 GLU A O 1
ATOM 897 N N . GLY A 1 111 ? -13.012 -10.838 14.759 1.00 91.94 111 GLY A N 1
ATOM 898 C CA . GLY A 1 111 ? -13.358 -9.594 15.459 1.00 91.94 111 GLY A CA 1
ATOM 899 C C . GLY A 1 111 ? -12.204 -8.602 15.679 1.00 91.94 111 GLY A C 1
ATOM 900 O O . GLY A 1 111 ? -12.415 -7.526 16.236 1.00 91.94 111 GLY A O 1
ATOM 901 N N . LYS A 1 112 ? -10.971 -8.926 15.269 1.00 93.44 112 LYS A N 1
ATOM 902 C CA . LYS A 1 112 ? -9.773 -8.128 15.575 1.00 93.44 112 LYS A CA 1
ATOM 903 C C . LYS A 1 112 ? -8.996 -7.692 14.346 1.00 93.44 112 LYS A C 1
ATOM 905 O O . LYS A 1 112 ? -8.410 -6.614 14.402 1.00 93.44 112 LYS A O 1
ATOM 910 N N . ARG A 1 113 ? -8.952 -8.482 13.281 1.00 96.12 113 ARG A N 1
ATOM 911 C CA . ARG A 1 113 ? -8.162 -8.176 12.092 1.00 96.12 113 ARG A CA 1
ATOM 912 C C . ARG A 1 113 ? -8.733 -8.870 10.865 1.00 96.12 113 ARG A C 1
ATOM 914 O O . ARG A 1 113 ? -8.919 -10.083 10.894 1.00 96.12 113 ARG A O 1
ATOM 921 N N . TYR A 1 114 ? -8.902 -8.117 9.786 1.00 98.06 114 TYR A N 1
ATOM 922 C CA . TYR A 1 114 ? -9.173 -8.678 8.467 1.00 98.06 114 TYR A CA 1
ATOM 923 C C . TYR A 1 114 ? -7.950 -9.376 7.875 1.00 98.06 114 TYR A C 1
ATOM 925 O O . TYR A 1 114 ? -6.825 -8.882 7.987 1.00 98.06 114 TYR A O 1
ATOM 933 N N . ALA A 1 115 ? -8.171 -10.499 7.192 1.00 98.38 115 ALA A N 1
ATOM 934 C CA . ALA A 1 115 ? -7.136 -11.066 6.340 1.00 98.38 115 ALA A CA 1
ATOM 935 C C . ALA A 1 115 ? -6.786 -10.080 5.212 1.00 98.38 115 ALA A C 1
ATOM 937 O O . ALA A 1 115 ? -7.648 -9.350 4.719 1.00 98.38 115 ALA A O 1
ATOM 938 N N . SER A 1 116 ? -5.522 -10.022 4.799 1.00 98.56 116 SER A N 1
ATOM 939 C CA . SER A 1 116 ? -5.076 -9.082 3.762 1.00 98.56 116 SER A CA 1
ATOM 940 C C . SER A 1 116 ? -3.836 -9.559 3.034 1.00 98.56 116 SER A C 1
ATOM 942 O O . SER A 1 116 ? -3.062 -10.346 3.575 1.00 98.56 116 SER A O 1
ATOM 944 N N . ILE A 1 117 ? -3.616 -9.020 1.842 1.00 98.69 117 ILE A N 1
ATOM 945 C CA . ILE A 1 117 ? -2.369 -9.159 1.105 1.00 98.69 117 ILE A CA 1
ATOM 946 C C . ILE A 1 117 ? -1.771 -7.780 0.845 1.00 98.69 117 ILE A C 1
ATOM 948 O O . ILE A 1 117 ? -2.492 -6.850 0.487 1.00 98.69 117 ILE A O 1
ATOM 952 N N . SER A 1 118 ? -0.466 -7.635 1.053 1.00 98.44 118 SER A N 1
ATOM 953 C CA . SER A 1 118 ? 0.240 -6.362 0.889 1.00 98.44 118 SER A CA 1
ATOM 954 C C . SER A 1 118 ? 1.645 -6.551 0.336 1.00 98.44 118 SER A C 1
ATOM 956 O O . SER A 1 118 ? 2.258 -7.600 0.541 1.00 98.44 118 SER A O 1
ATOM 958 N N . LEU A 1 119 ? 2.170 -5.510 -0.303 1.00 98.06 119 LEU A N 1
ATOM 959 C CA . LEU A 1 119 ? 3.545 -5.444 -0.789 1.00 98.06 119 LEU A CA 1
ATOM 960 C C . LEU A 1 119 ? 4.373 -4.468 0.049 1.00 98.06 119 LEU A C 1
ATOM 962 O O . LEU A 1 119 ? 3.910 -3.397 0.451 1.00 98.06 119 LEU A O 1
ATOM 966 N N . THR A 1 120 ? 5.621 -4.848 0.300 1.00 95.25 120 THR A N 1
ATOM 967 C CA . THR A 1 120 ? 6.630 -3.996 0.932 1.00 95.25 120 THR A CA 1
ATOM 968 C C . THR A 1 120 ? 7.991 -4.205 0.276 1.00 95.25 120 THR A C 1
ATOM 970 O O . THR A 1 120 ? 8.242 -5.243 -0.342 1.00 95.25 120 THR A O 1
ATOM 973 N N . ASP A 1 121 ? 8.877 -3.224 0.425 1.00 93.50 121 ASP A N 1
ATOM 974 C CA . ASP A 1 121 ? 10.282 -3.365 0.063 1.00 93.50 121 ASP A CA 1
ATOM 975 C C . ASP A 1 121 ? 11.090 -3.861 1.269 1.00 93.50 121 ASP A C 1
ATOM 977 O O . ASP A 1 121 ? 11.325 -3.137 2.237 1.00 93.50 121 ASP A O 1
ATOM 981 N N . GLY A 1 122 ? 11.559 -5.104 1.193 1.00 93.44 122 GLY A N 1
ATOM 982 C CA . GLY A 1 122 ? 12.384 -5.742 2.209 1.00 93.44 122 GLY A CA 1
ATOM 983 C C . GLY A 1 122 ? 13.718 -5.033 2.465 1.00 93.44 122 GLY A C 1
ATOM 984 O O . GLY A 1 122 ? 14.266 -5.173 3.559 1.00 93.44 122 GLY A O 1
ATOM 985 N N . VAL A 1 123 ? 14.226 -4.217 1.533 1.00 91.44 123 VAL A N 1
ATOM 986 C CA . VAL A 1 123 ? 15.469 -3.453 1.745 1.00 91.44 123 VAL A CA 1
ATOM 987 C C . VAL A 1 123 ? 15.328 -2.480 2.921 1.00 91.44 123 VAL A C 1
ATOM 989 O O . VAL A 1 123 ? 16.272 -2.326 3.700 1.00 91.44 123 VAL A O 1
ATOM 992 N N . TYR A 1 124 ? 14.135 -1.908 3.138 1.00 87.31 124 TYR A N 1
ATOM 993 C CA . TYR A 1 124 ? 13.831 -1.079 4.317 1.00 87.31 124 TYR A CA 1
ATOM 994 C C . TYR A 1 124 ? 13.975 -1.829 5.641 1.00 87.31 124 TYR A C 1
ATOM 996 O O . TYR A 1 124 ? 14.167 -1.222 6.690 1.00 87.31 124 TYR A O 1
ATOM 1004 N N . LEU A 1 125 ? 13.895 -3.152 5.595 1.00 90.44 125 LEU A N 1
ATOM 1005 C CA . LEU A 1 125 ? 13.999 -4.031 6.748 1.00 90.44 125 LEU A CA 1
ATOM 1006 C C . LEU A 1 125 ? 15.354 -4.738 6.797 1.00 90.44 125 LEU A C 1
ATOM 1008 O O . LEU A 1 125 ? 15.546 -5.626 7.614 1.00 90.44 125 LEU A O 1
ATOM 1012 N N . SER A 1 126 ? 16.317 -4.350 5.954 1.00 91.31 126 SER A N 1
ATOM 1013 C CA . SER A 1 126 ? 17.604 -5.044 5.811 1.00 91.31 126 SER A CA 1
ATOM 1014 C C . SER A 1 126 ? 17.466 -6.509 5.363 1.00 91.31 126 SER A C 1
ATOM 1016 O O . SER A 1 126 ? 18.290 -7.348 5.728 1.00 91.31 126 SER A O 1
ATOM 1018 N N . VAL A 1 127 ? 16.426 -6.825 4.585 1.00 93.38 127 VAL A N 1
ATOM 1019 C CA . VAL A 1 127 ? 16.247 -8.128 3.928 1.00 93.38 127 VAL A CA 1
ATOM 1020 C C . VAL A 1 127 ? 17.046 -8.146 2.625 1.00 93.38 127 VAL A C 1
ATOM 1022 O O . VAL A 1 127 ? 16.966 -7.209 1.829 1.00 93.38 127 VAL A O 1
ATOM 1025 N N . LYS A 1 128 ? 17.823 -9.209 2.406 1.00 92.69 128 LYS A N 1
ATOM 1026 C CA . LYS A 1 128 ? 18.711 -9.371 1.244 1.00 92.69 128 LYS A CA 1
ATOM 1027 C C . LYS A 1 128 ? 18.098 -10.207 0.122 1.00 92.69 128 LYS A C 1
ATOM 1029 O O . LYS A 1 128 ? 18.500 -10.051 -1.029 1.00 92.69 128 LYS A O 1
ATOM 1034 N N . GLY A 1 129 ? 17.131 -11.066 0.443 1.00 93.56 129 GLY A N 1
ATOM 1035 C CA . GLY A 1 129 ? 16.463 -11.952 -0.509 1.00 93.56 129 GLY A CA 1
ATOM 1036 C C . GLY A 1 129 ? 17.009 -13.383 -0.545 1.00 93.56 129 GLY A C 1
ATOM 1037 O O . GLY A 1 129 ? 16.676 -14.123 -1.470 1.00 93.56 129 GLY A O 1
ATOM 1038 N N . ASP A 1 130 ? 17.842 -13.777 0.424 1.00 92.50 130 ASP A N 1
ATOM 1039 C CA . ASP A 1 130 ? 18.445 -15.116 0.513 1.00 92.50 130 ASP A CA 1
ATOM 1040 C C . ASP A 1 130 ? 17.670 -16.075 1.436 1.00 92.50 130 ASP A C 1
ATOM 1042 O O . ASP A 1 130 ? 17.946 -17.275 1.455 1.00 92.50 130 ASP A O 1
ATOM 1046 N N . CYS A 1 131 ? 16.671 -15.568 2.172 1.00 92.44 131 CYS A N 1
ATOM 1047 C CA . CYS A 1 131 ? 15.892 -16.326 3.161 1.00 92.44 131 CYS A CA 1
ATOM 1048 C C . CYS A 1 131 ? 16.736 -16.976 4.274 1.00 92.44 131 CYS A C 1
ATOM 1050 O O . CYS A 1 131 ? 16.275 -17.909 4.944 1.00 92.44 131 CYS A O 1
ATOM 1052 N N . GLY A 1 132 ? 17.947 -16.472 4.514 1.00 94.75 132 GLY A N 1
ATOM 1053 C CA . GLY A 1 132 ? 18.762 -16.819 5.666 1.00 94.75 132 GLY A CA 1
ATOM 1054 C C . GLY A 1 132 ? 18.105 -16.408 6.986 1.00 94.75 132 GLY A C 1
ATOM 1055 O O . GLY A 1 132 ? 17.048 -15.774 7.032 1.00 94.75 132 GLY A O 1
ATOM 1056 N N . LEU A 1 133 ? 18.741 -16.764 8.105 1.00 93.94 133 LEU A N 1
ATOM 1057 C CA . LEU A 1 133 ? 18.197 -16.489 9.440 1.00 93.94 133 LEU A CA 1
ATOM 1058 C C . LEU A 1 133 ? 17.901 -14.995 9.659 1.00 93.94 133 LEU A C 1
ATOM 1060 O O . LEU A 1 133 ? 16.845 -14.655 10.188 1.00 93.94 133 LEU A O 1
ATOM 1064 N N . MET A 1 134 ? 18.797 -14.110 9.212 1.00 93.25 134 MET A N 1
ATOM 1065 C CA . MET A 1 134 ? 18.601 -12.663 9.346 1.00 93.25 134 MET A CA 1
ATOM 1066 C C . MET A 1 134 ? 17.445 -12.156 8.485 1.00 93.25 134 MET A C 1
ATOM 1068 O O . MET A 1 134 ? 16.646 -11.370 8.979 1.00 93.25 134 MET A O 1
ATOM 1072 N N . ASP A 1 135 ? 17.288 -12.654 7.256 1.00 94.62 135 ASP A N 1
ATOM 1073 C CA . ASP A 1 135 ? 16.135 -12.332 6.408 1.00 94.62 135 ASP A CA 1
ATOM 1074 C C . ASP A 1 135 ? 14.822 -12.759 7.071 1.00 94.62 135 ASP A C 1
ATOM 1076 O O . ASP A 1 135 ? 13.869 -11.986 7.084 1.00 94.62 135 ASP A O 1
ATOM 1080 N N . LYS A 1 136 ? 14.776 -13.945 7.691 1.00 94.88 136 LYS A N 1
ATOM 1081 C CA . LYS A 1 136 ? 13.594 -14.426 8.429 1.00 94.88 136 LYS A CA 1
ATOM 1082 C C . LYS A 1 136 ? 13.243 -13.535 9.617 1.00 94.88 136 LYS A C 1
ATOM 1084 O O . LYS A 1 136 ? 12.072 -13.214 9.805 1.00 94.88 136 LYS A O 1
ATOM 1089 N N . ILE A 1 137 ? 14.242 -13.124 10.402 1.00 91.44 137 ILE A N 1
ATOM 1090 C CA . ILE A 1 137 ? 14.058 -12.202 11.535 1.00 91.44 137 ILE A CA 1
ATOM 1091 C C . ILE A 1 137 ? 13.565 -10.840 11.031 1.00 91.44 137 ILE A C 1
ATOM 1093 O O . ILE A 1 137 ? 12.570 -10.312 11.522 1.00 91.44 137 ILE A O 1
ATOM 1097 N N . ASN A 1 138 ? 14.234 -10.290 10.022 1.00 92.06 138 ASN A N 1
ATOM 1098 C CA . ASN A 1 138 ? 13.971 -8.959 9.493 1.00 92.06 138 ASN A CA 1
ATOM 1099 C C . ASN A 1 138 ? 12.620 -8.860 8.780 1.00 92.06 138 ASN A C 1
ATOM 1101 O O . ASN A 1 138 ? 11.865 -7.913 9.010 1.00 92.06 138 ASN A O 1
ATOM 1105 N N . ALA A 1 139 ? 12.277 -9.857 7.964 1.00 93.19 139 ALA A N 1
ATOM 1106 C CA . ALA A 1 139 ? 11.023 -9.890 7.225 1.00 93.19 139 ALA A CA 1
ATOM 1107 C C . ALA A 1 139 ? 9.800 -9.979 8.145 1.00 93.19 139 ALA A C 1
ATOM 1109 O O . ALA A 1 139 ? 8.720 -9.585 7.727 1.00 93.19 139 ALA A O 1
ATOM 1110 N N . ALA A 1 140 ? 9.933 -10.389 9.412 1.00 87.81 140 ALA A N 1
ATOM 1111 C CA . ALA A 1 140 ? 8.826 -10.300 10.369 1.00 87.81 140 ALA A CA 1
ATOM 1112 C C . ALA A 1 140 ? 8.294 -8.857 10.532 1.00 87.81 140 ALA A C 1
ATOM 1114 O O . ALA A 1 140 ? 7.109 -8.664 10.812 1.00 87.81 140 ALA A O 1
ATOM 1115 N N . GLY A 1 141 ? 9.140 -7.843 10.301 1.00 89.62 141 GLY A N 1
ATOM 1116 C CA . GLY A 1 141 ? 8.750 -6.432 10.252 1.00 89.62 141 GLY A CA 1
ATOM 1117 C C . GLY A 1 141 ? 7.956 -6.028 9.001 1.00 89.62 141 GLY A C 1
ATOM 1118 O O . GLY A 1 141 ? 7.380 -4.945 8.974 1.00 89.62 141 GLY A O 1
ATOM 1119 N N . ALA A 1 142 ? 7.862 -6.881 7.976 1.00 93.62 142 ALA A N 1
ATOM 1120 C CA . ALA A 1 142 ? 7.154 -6.581 6.726 1.00 93.62 142 ALA A CA 1
ATOM 1121 C C . ALA A 1 142 ? 5.667 -6.287 6.954 1.00 93.62 142 ALA A C 1
ATOM 1123 O O . ALA A 1 142 ? 5.096 -5.426 6.287 1.00 93.62 142 ALA A O 1
ATOM 1124 N N . TYR A 1 143 ? 5.060 -6.932 7.956 1.00 94.88 143 TYR A N 1
ATOM 1125 C CA . TYR A 1 143 ? 3.662 -6.708 8.323 1.00 94.88 143 TYR A CA 1
ATOM 1126 C C . TYR A 1 143 ? 3.353 -5.252 8.684 1.00 94.88 143 TYR A C 1
ATOM 1128 O O . TYR A 1 143 ? 2.300 -4.755 8.313 1.00 94.88 143 TYR A O 1
ATOM 1136 N N . ILE A 1 144 ? 4.249 -4.551 9.381 1.00 92.88 144 ILE A N 1
ATOM 1137 C CA . ILE A 1 144 ? 4.012 -3.163 9.821 1.00 92.88 144 ILE A CA 1
ATOM 1138 C C . ILE A 1 144 ? 4.445 -2.110 8.794 1.00 92.88 144 ILE A C 1
ATOM 1140 O O . ILE A 1 144 ? 4.319 -0.917 9.065 1.00 92.88 144 ILE A O 1
ATOM 1144 N N . SER A 1 145 ? 4.986 -2.535 7.649 1.00 91.88 145 SER A N 1
ATOM 1145 C CA . SER A 1 145 ? 5.509 -1.640 6.617 1.00 91.88 145 SER A CA 1
ATOM 1146 C C . SER A 1 145 ? 4.873 -1.831 5.226 1.00 91.88 145 SER A C 1
ATOM 1148 O O . SER A 1 145 ? 5.605 -1.767 4.234 1.00 91.88 145 SER A O 1
ATOM 1150 N N . PRO A 1 146 ? 3.553 -2.073 5.088 1.00 95.88 146 PRO A N 1
ATOM 1151 C CA . PRO A 1 146 ? 2.941 -2.207 3.772 1.00 95.88 146 PRO A CA 1
ATOM 1152 C C . PRO A 1 146 ? 2.969 -0.863 3.037 1.00 95.88 146 PRO A C 1
ATOM 1154 O O . PRO A 1 146 ? 2.670 0.180 3.621 1.00 95.88 146 PRO A O 1
ATOM 1157 N N . PHE A 1 147 ? 3.319 -0.883 1.753 1.00 95.69 147 PHE A N 1
ATOM 1158 C CA . PHE A 1 147 ? 3.219 0.304 0.902 1.00 95.69 147 PHE A CA 1
ATOM 1159 C C . PHE A 1 147 ? 1.875 0.336 0.172 1.00 95.69 147 PHE A C 1
ATOM 1161 O O . PHE A 1 147 ? 1.297 1.396 -0.050 1.00 95.69 147 PHE A O 1
ATOM 1168 N N . ASP A 1 148 ? 1.371 -0.837 -0.189 1.00 98.06 148 ASP A N 1
ATOM 1169 C CA . ASP A 1 148 ? 0.037 -1.066 -0.728 1.00 98.06 148 ASP A CA 1
ATOM 1170 C C . ASP A 1 148 ? -0.503 -2.409 -0.261 1.00 98.06 148 ASP A C 1
ATOM 1172 O O . ASP A 1 148 ? 0.252 -3.281 0.174 1.00 98.06 148 ASP A O 1
ATOM 1176 N N . GLY A 1 149 ? -1.813 -2.579 -0.376 1.00 98.50 149 GLY A N 1
ATOM 1177 C CA . GLY A 1 149 ? -2.455 -3.860 -0.157 1.00 98.50 149 GLY A CA 1
ATOM 1178 C C . GLY A 1 149 ? -3.960 -3.808 -0.333 1.00 98.50 149 GLY A C 1
ATOM 1179 O O . GLY A 1 149 ? -4.551 -2.744 -0.508 1.00 98.50 149 GLY A O 1
ATOM 1180 N N . MET A 1 150 ? -4.572 -4.982 -0.230 1.00 98.75 150 MET A N 1
ATOM 1181 C CA . MET A 1 150 ? -6.017 -5.163 -0.212 1.00 98.75 150 MET A CA 1
ATOM 1182 C C . MET A 1 150 ? -6.399 -6.162 0.882 1.00 98.75 150 MET A C 1
ATOM 1184 O O . MET A 1 150 ? -5.702 -7.160 1.090 1.00 98.75 150 MET A O 1
ATOM 1188 N N . ASN A 1 151 ? -7.500 -5.912 1.589 1.00 98.62 151 ASN A N 1
ATOM 1189 C CA . ASN A 1 151 ? -8.023 -6.835 2.596 1.00 98.62 151 ASN A CA 1
ATOM 1190 C C . ASN A 1 151 ? -9.189 -7.696 2.083 1.00 98.62 151 ASN A C 1
ATOM 1192 O O . ASN A 1 151 ? -9.679 -7.529 0.967 1.00 98.62 151 ASN A O 1
ATOM 1196 N N . GLU A 1 152 ? -9.635 -8.655 2.895 1.00 97.94 152 GLU A N 1
ATOM 1197 C CA . GLU A 1 152 ? -10.685 -9.612 2.525 1.00 97.94 152 GLU A CA 1
ATOM 1198 C C . GLU A 1 152 ? -12.066 -8.974 2.316 1.00 97.94 152 GLU A C 1
ATOM 1200 O O . GLU A 1 152 ? -12.969 -9.634 1.801 1.00 97.94 152 GLU A O 1
ATOM 1205 N N . LYS A 1 153 ? -12.239 -7.709 2.717 1.00 97.94 153 LYS A N 1
ATOM 1206 C CA . LYS A 1 153 ? -13.443 -6.913 2.459 1.00 97.94 153 LYS A CA 1
ATOM 1207 C C . LYS A 1 153 ? -13.389 -6.192 1.112 1.00 97.94 153 LYS A C 1
ATOM 1209 O O . LYS A 1 153 ? -14.384 -5.608 0.709 1.00 97.94 153 LYS A O 1
ATOM 1214 N N . GLY A 1 154 ? -12.261 -6.272 0.404 1.00 97.50 154 GLY A N 1
ATOM 1215 C CA . GLY A 1 154 ? -12.038 -5.584 -0.865 1.00 97.50 154 GLY A CA 1
ATOM 1216 C C . GLY A 1 154 ? -11.632 -4.121 -0.704 1.00 97.50 154 GLY A C 1
ATOM 1217 O O . GLY A 1 154 ? -11.607 -3.406 -1.697 1.00 97.50 154 GLY A O 1
ATOM 1218 N N . LEU A 1 155 ? -11.287 -3.676 0.512 1.00 98.44 155 LEU A N 1
ATOM 1219 C CA . LEU A 1 155 ? -10.665 -2.371 0.708 1.00 98.44 155 LEU A CA 1
ATOM 1220 C C . LEU A 1 155 ? -9.213 -2.432 0.233 1.00 98.44 155 LEU A C 1
ATOM 1222 O O . LEU A 1 155 ? -8.428 -3.244 0.730 1.00 98.44 155 LEU A O 1
ATOM 1226 N N . PHE A 1 156 ? -8.866 -1.546 -0.689 1.00 98.69 156 PHE A N 1
ATOM 1227 C CA . PHE A 1 156 ? -7.531 -1.310 -1.209 1.00 98.69 156 PHE A CA 1
ATOM 1228 C C . PHE A 1 156 ? -6.978 0.020 -0.703 1.00 98.69 156 PHE A C 1
ATOM 1230 O O . PHE A 1 156 ? -7.695 1.014 -0.586 1.00 98.69 156 PHE A O 1
ATOM 1237 N N . ILE A 1 157 ? -5.674 0.048 -0.446 1.00 98.75 157 ILE A N 1
ATOM 1238 C CA . ILE A 1 157 ? -4.931 1.272 -0.165 1.00 98.75 157 ILE A CA 1
ATOM 1239 C C . ILE A 1 157 ? -3.551 1.196 -0.811 1.00 98.75 157 ILE A C 1
ATOM 1241 O O . ILE A 1 157 ? -2.890 0.158 -0.776 1.00 98.75 157 ILE A O 1
ATOM 1245 N N . SER A 1 158 ? -3.094 2.314 -1.368 1.00 98.25 158 SER A N 1
ATOM 1246 C CA . SER A 1 158 ? -1.726 2.488 -1.847 1.00 98.25 158 SER A CA 1
ATOM 1247 C C . SER A 1 158 ? -1.231 3.906 -1.597 1.00 98.25 158 SER A C 1
ATOM 1249 O O . SER A 1 158 ? -2.021 4.844 -1.510 1.00 98.25 158 SER A O 1
ATOM 1251 N N . ILE A 1 159 ? 0.088 4.063 -1.499 1.00 97.00 159 ILE A N 1
ATOM 1252 C CA . ILE A 1 159 ? 0.740 5.340 -1.201 1.00 97.00 159 ILE A CA 1
ATOM 1253 C C . ILE A 1 159 ? 1.623 5.811 -2.359 1.00 97.00 159 ILE A C 1
ATOM 1255 O O . ILE A 1 159 ? 2.264 5.005 -3.040 1.00 97.00 159 ILE A O 1
ATOM 1259 N N . ALA A 1 160 ? 1.693 7.126 -2.556 1.00 96.00 160 ALA A N 1
ATOM 1260 C CA . ALA A 1 160 ? 2.624 7.755 -3.488 1.00 96.00 160 ALA A CA 1
ATOM 1261 C C . ALA A 1 160 ? 3.269 8.989 -2.856 1.00 96.00 160 ALA A C 1
ATOM 1263 O O . ALA A 1 160 ? 2.626 9.732 -2.112 1.00 96.00 160 ALA A O 1
ATOM 1264 N N . LEU A 1 161 ? 4.564 9.169 -3.135 1.00 94.25 161 LEU A N 1
ATOM 1265 C CA . LEU A 1 161 ? 5.341 10.327 -2.698 1.00 94.25 161 LEU A CA 1
ATOM 1266 C C . LEU A 1 161 ? 4.709 11.611 -3.235 1.00 94.25 161 LEU A C 1
ATOM 1268 O O . LEU A 1 161 ? 4.501 11.714 -4.440 1.00 94.25 161 LEU A O 1
ATOM 1272 N N . VAL A 1 162 ? 4.522 12.599 -2.365 1.00 94.00 162 VAL A N 1
ATOM 1273 C CA . VAL A 1 162 ? 4.150 13.966 -2.745 1.00 94.00 162 VAL A CA 1
ATOM 1274 C C . VAL A 1 162 ? 5.034 14.982 -2.023 1.00 94.00 162 VAL A C 1
ATOM 1276 O O . VAL A 1 162 ? 5.896 14.631 -1.211 1.00 94.00 162 VAL A O 1
ATOM 1279 N N . LYS A 1 163 ? 4.846 16.266 -2.338 1.00 90.88 163 LYS A N 1
ATOM 1280 C CA . LYS A 1 163 ? 5.586 17.365 -1.715 1.00 90.88 163 LYS A CA 1
ATOM 1281 C C . LYS A 1 163 ? 5.459 17.313 -0.188 1.00 90.88 163 LYS A C 1
ATOM 1283 O O . LYS A 1 163 ? 4.376 17.123 0.355 1.00 90.88 163 LYS A O 1
ATOM 1288 N N . GLN A 1 164 ? 6.583 17.512 0.500 1.00 92.00 164 GLN A N 1
ATOM 1289 C CA . GLN A 1 164 ? 6.610 17.543 1.957 1.00 92.00 164 GLN A CA 1
ATOM 1290 C C . GLN A 1 164 ? 5.896 18.783 2.501 1.00 92.00 164 GLN A C 1
ATOM 1292 O O . GLN A 1 164 ? 6.181 19.908 2.087 1.00 92.00 164 GLN A O 1
ATOM 1297 N N . GLU A 1 165 ? 5.058 18.568 3.512 1.00 93.12 165 GLU A N 1
ATOM 1298 C CA . GLU A 1 165 ? 4.378 19.629 4.246 1.00 93.12 165 GLU A CA 1
ATOM 1299 C C . GLU A 1 165 ? 4.423 19.411 5.758 1.00 93.12 165 GLU A C 1
ATOM 1301 O O . GLU A 1 165 ? 4.567 18.297 6.264 1.00 93.12 165 GLU A O 1
ATOM 1306 N N . LYS A 1 166 ? 4.283 20.508 6.507 1.00 94.06 166 LYS A N 1
ATOM 1307 C CA . LYS A 1 166 ? 4.146 20.458 7.962 1.00 94.06 166 LYS A CA 1
ATOM 1308 C C . LYS A 1 166 ? 2.681 20.221 8.320 1.00 94.06 166 LYS A C 1
ATOM 1310 O O . LYS A 1 166 ? 1.899 21.163 8.327 1.00 94.06 166 LYS A O 1
ATOM 1315 N N . VAL A 1 167 ? 2.334 18.983 8.654 1.00 95.94 167 VAL A N 1
ATOM 1316 C CA . VAL A 1 167 ? 0.971 18.615 9.066 1.00 95.94 167 VAL A CA 1
ATOM 1317 C C . VAL A 1 167 ? 0.716 19.059 10.514 1.00 95.94 167 VAL A C 1
ATOM 1319 O O . VAL A 1 167 ? 1.525 18.725 11.389 1.00 95.94 167 VAL A O 1
ATOM 1322 N N . PRO A 1 168 ? -0.380 19.788 10.803 1.00 96.25 168 PRO A N 1
ATOM 1323 C CA . PRO A 1 168 ? -0.779 20.114 12.170 1.00 96.25 168 PRO A CA 1
ATOM 1324 C C . PRO A 1 168 ? -0.937 18.858 13.037 1.00 96.25 168 PRO A C 1
ATOM 1326 O O . PRO A 1 168 ? -1.361 17.813 12.550 1.00 96.25 168 PRO A O 1
ATOM 1329 N N . GLN A 1 169 ? -0.598 18.965 14.322 1.00 96.25 169 GLN A N 1
ATOM 1330 C CA . GLN A 1 169 ? -0.721 17.877 15.295 1.00 96.25 169 GLN A CA 1
ATOM 1331 C C . GLN A 1 169 ? -1.726 18.283 16.376 1.00 96.25 169 GLN A C 1
ATOM 1333 O O . GLN A 1 169 ? -1.679 19.408 16.872 1.00 96.25 169 GLN A O 1
ATOM 1338 N N . ASP A 1 170 ? -2.603 17.362 16.754 1.00 96.62 170 ASP A N 1
ATOM 1339 C CA . ASP A 1 170 ? -3.570 17.514 17.839 1.00 96.62 170 ASP A CA 1
ATOM 1340 C C . ASP A 1 170 ? -3.066 16.777 19.087 1.00 96.62 170 ASP A C 1
ATOM 1342 O O . ASP A 1 170 ? -2.888 15.560 19.062 1.00 96.62 170 ASP A O 1
ATOM 1346 N N . SER A 1 171 ? -2.852 17.487 20.196 1.00 96.25 171 SER A N 1
ATOM 1347 C CA . SER A 1 171 ? -2.343 16.892 21.441 1.00 96.25 171 SER A CA 1
ATOM 1348 C C . SER A 1 171 ? -3.265 15.831 22.052 1.00 96.25 171 SER A C 1
ATOM 1350 O O . SER A 1 171 ? -2.815 15.057 22.896 1.00 96.25 171 SER A O 1
ATOM 1352 N N . LYS A 1 172 ? -4.533 15.765 21.628 1.00 97.12 172 LYS A N 1
ATOM 1353 C CA . LYS A 1 172 ? -5.510 14.765 22.078 1.00 97.12 172 LYS A CA 1
ATOM 1354 C C . LYS A 1 172 ? -5.478 13.470 21.262 1.00 97.12 172 LYS A C 1
ATOM 1356 O O . LYS A 1 172 ? -6.129 12.505 21.656 1.00 97.12 172 LYS A O 1
ATOM 1361 N N . LYS A 1 173 ? -4.753 13.431 20.138 1.00 97.12 173 LYS A N 1
ATOM 1362 C CA . LYS A 1 173 ? -4.666 12.261 19.250 1.00 97.12 173 LYS A CA 1
ATOM 1363 C C . LYS A 1 173 ? -3.323 11.554 19.391 1.00 97.12 173 LYS A C 1
ATOM 1365 O O . LYS A 1 173 ? -2.272 12.187 19.484 1.00 97.12 173 LYS A O 1
ATOM 1370 N N . GLU A 1 174 ? -3.345 10.224 19.344 1.00 97.56 174 GLU A N 1
ATOM 1371 C CA . GLU A 1 174 ? -2.118 9.434 19.221 1.00 97.56 174 GLU A CA 1
ATOM 1372 C C . GLU A 1 174 ? -1.468 9.672 17.848 1.00 97.56 174 GLU A C 1
ATOM 1374 O O . GLU A 1 174 ? -2.155 9.867 16.844 1.00 97.56 174 GLU A O 1
ATOM 1379 N N . THR A 1 175 ? -0.134 9.644 17.791 1.00 97.69 175 THR A N 1
ATOM 1380 C CA . THR A 1 175 ? 0.616 9.738 16.533 1.00 97.69 175 THR A CA 1
ATOM 1381 C C . THR A 1 175 ? 0.953 8.352 15.992 1.00 97.69 175 THR A C 1
ATOM 1383 O O . THR A 1 175 ? 1.628 7.552 16.648 1.00 97.69 175 THR A O 1
ATOM 1386 N N . ILE A 1 176 ? 0.544 8.091 14.755 1.00 97.06 176 ILE A N 1
ATOM 1387 C CA . ILE A 1 176 ? 0.834 6.866 14.011 1.00 97.06 176 ILE A CA 1
ATOM 1388 C C . ILE A 1 176 ? 1.734 7.179 12.816 1.00 97.06 176 ILE A C 1
ATOM 1390 O O . ILE A 1 176 ? 1.685 8.279 12.265 1.00 97.06 176 ILE A O 1
ATOM 1394 N N . SER A 1 177 ? 2.586 6.232 12.417 1.00 95.69 177 SER A N 1
ATOM 1395 C CA . SER A 1 177 ? 3.372 6.429 11.201 1.00 95.69 177 SER A CA 1
ATOM 1396 C C . SER A 1 177 ? 2.530 6.203 9.945 1.00 95.69 177 SER A C 1
ATOM 1398 O O . SER A 1 177 ? 1.534 5.481 9.996 1.00 95.69 177 SER A O 1
ATOM 1400 N N . SER A 1 178 ? 2.947 6.748 8.802 1.00 95.25 178 SER A N 1
ATOM 1401 C CA . SER A 1 178 ? 2.248 6.535 7.525 1.00 95.25 178 SER A CA 1
ATOM 1402 C C . SER A 1 178 ? 2.078 5.051 7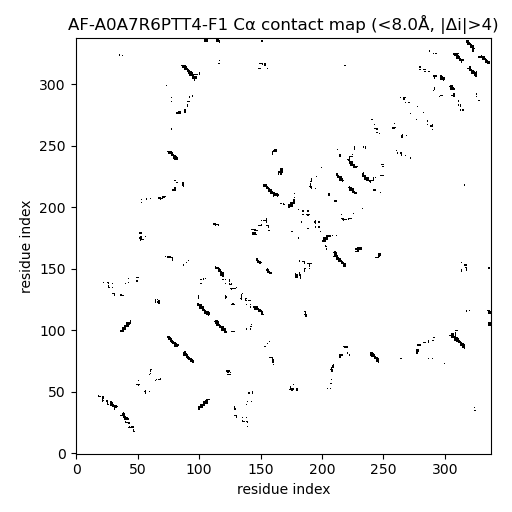.171 1.00 95.25 178 SER A C 1
ATOM 1404 O O . SER A 1 178 ? 0.980 4.626 6.825 1.00 95.25 178 SER A O 1
ATOM 1406 N N . VAL A 1 179 ? 3.114 4.226 7.332 1.00 94.25 179 VAL A N 1
ATOM 1407 C CA . VAL A 1 179 ? 3.028 2.783 7.036 1.00 94.25 179 VAL A CA 1
ATOM 1408 C C . VAL A 1 179 ? 2.209 1.998 8.069 1.00 94.25 179 VAL A C 1
ATOM 1410 O O . VAL A 1 179 ? 1.478 1.076 7.706 1.00 94.25 179 VAL A O 1
ATOM 1413 N N . LEU A 1 180 ? 2.246 2.397 9.348 1.00 96.69 180 LEU A N 1
ATOM 1414 C CA . LEU A 1 180 ? 1.364 1.814 10.364 1.00 96.69 180 LEU A CA 1
ATOM 1415 C C . LEU A 1 180 ? -0.096 2.205 10.122 1.00 96.69 180 LEU A C 1
ATOM 1417 O O . LEU A 1 180 ? -0.982 1.401 10.394 1.00 96.69 180 LEU A O 1
ATOM 1421 N N . MET A 1 181 ? -0.353 3.399 9.582 1.00 98.06 181 MET A N 1
ATOM 1422 C CA . MET A 1 181 ? -1.687 3.815 9.156 1.00 98.06 181 MET A CA 1
ATOM 1423 C C . MET A 1 181 ? -2.209 2.908 8.038 1.00 98.06 181 MET A C 1
ATOM 1425 O O . MET A 1 181 ? -3.311 2.381 8.165 1.00 98.06 181 MET A O 1
ATOM 1429 N N . VAL A 1 182 ? -1.400 2.640 7.002 1.00 98.19 182 VAL A N 1
ATOM 1430 C CA . VAL A 1 182 ? -1.754 1.687 5.930 1.00 98.19 182 VAL A CA 1
ATOM 1431 C C . VAL A 1 182 ? -2.083 0.314 6.518 1.00 98.19 182 VAL A C 1
ATOM 1433 O O . VAL A 1 182 ? -3.138 -0.250 6.227 1.00 98.19 182 VAL A O 1
ATOM 1436 N N . ARG A 1 183 ? -1.232 -0.206 7.414 1.00 97.81 183 ARG A N 1
ATOM 1437 C CA . ARG A 1 183 ? -1.483 -1.487 8.091 1.00 97.81 183 ARG A CA 1
ATOM 1438 C C . ARG A 1 183 ? -2.782 -1.474 8.897 1.00 97.81 183 ARG A C 1
ATOM 1440 O O . ARG A 1 183 ? -3.565 -2.420 8.826 1.00 97.81 183 ARG A O 1
ATOM 1447 N N . LYS A 1 184 ? -3.032 -0.403 9.648 1.00 98.06 184 LYS A N 1
ATOM 1448 C CA . LYS A 1 184 ? -4.222 -0.263 10.490 1.00 98.06 184 LYS A CA 1
ATOM 1449 C C . LYS A 1 184 ? -5.503 -0.203 9.668 1.00 98.06 184 LYS A C 1
ATOM 1451 O O . LYS A 1 184 ? -6.486 -0.826 10.056 1.00 98.06 184 LYS A O 1
ATOM 1456 N N . ILE A 1 185 ? -5.477 0.500 8.538 1.00 98.75 185 ILE A N 1
ATOM 1457 C CA . ILE A 1 185 ? -6.584 0.557 7.581 1.00 98.75 185 ILE A CA 1
ATOM 1458 C C . ILE A 1 185 ? -6.863 -0.842 7.026 1.00 98.75 185 ILE A C 1
ATOM 1460 O O . ILE A 1 185 ? -7.988 -1.322 7.143 1.00 98.75 185 ILE A O 1
ATOM 1464 N N . LEU A 1 186 ? -5.839 -1.546 6.531 1.00 98.69 186 LEU A N 1
ATOM 1465 C CA . LEU A 1 186 ? -5.998 -2.911 6.022 1.00 98.69 186 LEU A CA 1
ATOM 1466 C C . LEU A 1 186 ? -6.541 -3.881 7.087 1.00 98.69 186 LEU A C 1
ATOM 1468 O O . LEU A 1 186 ? -7.340 -4.755 6.759 1.00 98.69 186 LEU A O 1
ATOM 1472 N N . ASP A 1 187 ? -6.148 -3.718 8.355 1.00 98.25 187 ASP A N 1
ATOM 1473 C CA . ASP A 1 187 ? -6.604 -4.566 9.463 1.00 98.25 187 ASP A CA 1
ATOM 1474 C C . ASP A 1 187 ? -8.056 -4.314 9.891 1.00 98.25 187 ASP A C 1
ATOM 1476 O O . ASP A 1 187 ? -8.664 -5.216 10.473 1.00 98.25 187 ASP A O 1
ATOM 1480 N N . LYS A 1 188 ? -8.585 -3.097 9.696 1.00 98.38 188 LYS A N 1
ATOM 1481 C CA . LYS A 1 188 ? -9.778 -2.622 10.422 1.00 98.38 188 LYS A CA 1
ATOM 1482 C C . LYS A 1 188 ? -10.894 -2.035 9.569 1.00 98.38 188 LYS A C 1
ATOM 1484 O O . LYS A 1 188 ? -12.028 -2.085 10.028 1.00 98.38 188 LYS A O 1
ATOM 1489 N N . ALA A 1 189 ? -10.607 -1.486 8.393 1.00 98.62 189 ALA A N 1
ATOM 1490 C CA . ALA A 1 189 ? -11.615 -0.834 7.561 1.00 98.62 189 ALA A CA 1
ATOM 1491 C C . ALA A 1 189 ? -12.111 -1.763 6.446 1.00 98.62 189 ALA A C 1
ATOM 1493 O O . ALA A 1 189 ? -11.331 -2.478 5.823 1.00 98.62 189 ALA A O 1
ATOM 1494 N N . ALA A 1 190 ? -13.414 -1.756 6.197 1.00 98.25 190 ALA A N 1
ATOM 1495 C CA . ALA A 1 190 ? -14.067 -2.430 5.081 1.00 98.25 190 ALA A CA 1
ATOM 1496 C C . ALA A 1 190 ? -14.449 -1.456 3.954 1.00 98.25 190 ALA A C 1
ATOM 1498 O O . ALA A 1 190 ? -14.583 -1.884 2.811 1.00 98.25 190 ALA A O 1
ATOM 1499 N N . THR A 1 191 ? -14.607 -0.167 4.272 1.00 98.31 191 THR A N 1
ATOM 1500 C CA . THR A 1 191 ? -15.053 0.883 3.341 1.00 98.31 191 THR A CA 1
ATOM 1501 C C . THR A 1 191 ? -14.099 2.075 3.331 1.00 98.31 191 THR A C 1
ATOM 1503 O O . THR A 1 191 ? -13.344 2.290 4.287 1.00 98.31 191 THR A O 1
ATOM 1506 N N . VAL A 1 192 ? -14.150 2.883 2.268 1.00 98.12 192 VAL A N 1
ATOM 1507 C CA . VAL A 1 192 ? -13.401 4.147 2.164 1.00 98.12 192 VAL A CA 1
ATOM 1508 C C . VAL A 1 192 ? -13.744 5.069 3.332 1.00 98.12 192 VAL A C 1
ATOM 1510 O O . VAL A 1 192 ? -12.845 5.642 3.949 1.00 98.12 192 VAL A O 1
ATOM 1513 N N . LYS A 1 193 ? -15.027 5.146 3.707 1.00 98.19 193 LYS A N 1
ATOM 1514 C CA . LYS A 1 193 ? -15.482 5.939 4.853 1.00 98.19 193 LYS A CA 1
ATOM 1515 C C . LYS A 1 193 ? -14.822 5.494 6.161 1.00 98.19 193 LYS A C 1
ATOM 1517 O O . LYS A 1 193 ? -14.270 6.326 6.875 1.00 98.19 193 LYS A O 1
ATOM 1522 N N . GLU A 1 194 ? -14.831 4.196 6.467 1.00 98.69 194 GLU A N 1
ATOM 1523 C CA . GLU A 1 194 ? -14.169 3.671 7.671 1.00 98.69 194 GLU A CA 1
ATOM 1524 C C . GLU A 1 194 ? -12.660 3.949 7.662 1.00 98.69 194 GLU A C 1
ATOM 1526 O O . GLU A 1 194 ? -12.076 4.261 8.700 1.00 98.69 194 GLU A O 1
ATOM 1531 N N . ALA A 1 195 ? -12.017 3.873 6.494 1.00 98.69 195 ALA A N 1
ATOM 1532 C CA . ALA A 1 195 ? -10.603 4.199 6.358 1.00 98.69 195 ALA A CA 1
ATOM 1533 C C . ALA A 1 195 ? -10.326 5.686 6.645 1.00 98.69 195 ALA A C 1
ATOM 1535 O O . ALA A 1 195 ? -9.376 6.001 7.362 1.00 98.69 195 ALA A O 1
ATOM 1536 N N . ILE A 1 196 ? -11.170 6.596 6.149 1.00 98.62 196 ILE A N 1
ATOM 1537 C CA . ILE A 1 196 ? -11.091 8.038 6.431 1.00 98.62 196 ILE A CA 1
ATOM 1538 C C . ILE A 1 196 ? -11.336 8.321 7.920 1.00 98.62 196 ILE A C 1
ATOM 1540 O O . ILE A 1 196 ? -10.602 9.109 8.520 1.00 98.62 196 ILE A O 1
ATOM 1544 N N . ASP A 1 197 ? -12.307 7.647 8.542 1.00 98.62 197 ASP A N 1
ATOM 1545 C CA . ASP A 1 197 ? -12.580 7.755 9.980 1.00 98.62 197 ASP A CA 1
ATOM 1546 C C . ASP A 1 197 ? -11.346 7.326 10.803 1.00 98.62 197 ASP A C 1
ATOM 1548 O O . ASP A 1 197 ? -10.950 8.017 11.749 1.00 98.62 197 ASP A O 1
ATOM 1552 N N . ILE A 1 198 ? -10.657 6.248 10.393 1.00 98.62 198 ILE A N 1
ATOM 1553 C CA . ILE A 1 198 ? -9.365 5.860 10.978 1.00 98.62 198 ILE A CA 1
ATOM 1554 C C . ILE A 1 198 ? -8.334 6.972 10.778 1.00 98.62 198 ILE A C 1
ATOM 1556 O O . ILE A 1 198 ? -7.717 7.377 11.762 1.00 98.62 198 ILE A O 1
ATOM 1560 N N . VAL A 1 199 ? -8.152 7.497 9.561 1.00 98.56 199 VAL A N 1
ATOM 1561 C CA . VAL A 1 199 ? -7.166 8.561 9.300 1.00 98.56 199 VAL A CA 1
ATOM 1562 C C . VAL A 1 199 ? -7.396 9.768 10.209 1.00 98.56 199 VAL A C 1
ATOM 1564 O O . VAL A 1 199 ? -6.458 10.250 10.844 1.00 98.56 199 VAL A O 1
ATOM 1567 N N . ASN A 1 200 ? -8.643 10.216 10.332 1.00 97.94 200 ASN A N 1
ATOM 1568 C CA . ASN A 1 200 ? -9.006 11.383 11.131 1.00 97.94 200 ASN A CA 1
ATOM 1569 C C . ASN A 1 200 ? -8.827 11.176 12.642 1.00 97.94 200 ASN A C 1
ATOM 1571 O O . ASN A 1 200 ? -8.731 12.159 13.382 1.00 97.94 200 ASN A O 1
ATOM 1575 N N . SER A 1 201 ? -8.758 9.929 13.115 1.00 98.12 201 SER A N 1
ATOM 1576 C CA . SER A 1 201 ? -8.579 9.605 14.536 1.00 98.12 201 SER A CA 1
ATOM 1577 C C . SER A 1 201 ? -7.130 9.697 15.038 1.00 98.12 201 SER A C 1
ATOM 1579 O O . SER A 1 201 ? -6.913 9.684 16.250 1.00 98.12 201 SER A O 1
ATOM 1581 N N . TYR A 1 202 ? -6.143 9.857 14.146 1.00 98.38 202 TYR A N 1
ATOM 1582 C CA . TYR A 1 202 ? -4.725 9.940 14.514 1.00 98.38 202 TYR A CA 1
ATOM 1583 C C . TYR A 1 202 ? -4.053 11.212 14.002 1.00 98.38 202 TYR A C 1
ATOM 1585 O O . TYR A 1 202 ? -4.451 11.810 13.004 1.00 98.38 202 TYR A O 1
ATOM 1593 N N . ASN A 1 203 ? -2.959 11.577 14.661 1.00 98.19 203 ASN A N 1
ATOM 1594 C CA . ASN A 1 203 ? -1.918 12.369 14.027 1.00 98.19 203 ASN A CA 1
ATOM 1595 C C . ASN A 1 203 ? -1.034 11.470 13.158 1.00 98.19 203 ASN A C 1
ATOM 1597 O O . ASN A 1 203 ? -0.801 10.313 13.511 1.00 98.19 203 ASN A O 1
ATOM 1601 N N . ILE A 1 204 ? -0.458 12.012 12.085 1.00 97.06 204 ILE A N 1
ATOM 1602 C CA . ILE A 1 204 ? 0.488 11.276 11.239 1.00 97.06 204 ILE A CA 1
ATOM 1603 C C . ILE A 1 204 ? 1.934 11.746 11.451 1.00 97.06 204 ILE A C 1
ATOM 1605 O O . ILE A 1 204 ? 2.201 12.946 11.549 1.00 97.06 204 ILE A O 1
ATOM 1609 N N . ASP A 1 205 ? 2.863 10.790 11.499 1.00 94.81 205 ASP A N 1
ATOM 1610 C CA . ASP A 1 205 ? 4.310 10.988 11.352 1.00 94.81 205 ASP A CA 1
ATOM 1611 C C . ASP A 1 205 ? 4.788 10.220 10.110 1.00 94.81 205 ASP A C 1
ATOM 1613 O O . ASP A 1 205 ? 4.486 9.043 9.927 1.00 94.81 205 ASP A O 1
ATOM 1617 N N . PHE A 1 206 ? 5.547 10.865 9.233 1.00 92.94 206 PHE A N 1
ATOM 1618 C CA . PHE A 1 206 ? 6.057 10.202 8.032 1.00 92.94 206 PHE A CA 1
ATOM 1619 C C . PHE A 1 206 ? 7.352 9.424 8.278 1.00 92.94 206 PHE A C 1
ATOM 1621 O O . PHE A 1 206 ? 7.761 8.652 7.419 1.00 92.94 206 PHE A O 1
ATOM 1628 N N . PHE A 1 207 ? 7.992 9.563 9.445 1.00 89.44 207 PHE A N 1
ATOM 1629 C CA . PHE A 1 207 ? 9.220 8.830 9.750 1.00 89.44 207 PHE A CA 1
ATOM 1630 C C . PHE A 1 207 ? 9.034 7.295 9.649 1.00 89.44 207 PHE A C 1
ATOM 1632 O O . PHE A 1 207 ? 8.075 6.755 10.205 1.00 89.44 207 PHE A O 1
ATOM 1639 N N . PRO A 1 208 ? 9.975 6.561 9.019 1.00 82.56 208 PRO A N 1
ATOM 1640 C CA . PRO A 1 208 ? 11.225 7.028 8.406 1.00 82.56 208 PRO A CA 1
ATOM 1641 C C . PRO A 1 208 ? 11.069 7.402 6.922 1.00 82.56 208 PRO A C 1
ATOM 1643 O O . PRO A 1 208 ? 12.022 7.887 6.315 1.00 82.56 208 PRO A O 1
ATOM 1646 N N . GLY A 1 209 ? 9.897 7.127 6.351 1.00 85.19 209 GLY A N 1
ATOM 1647 C 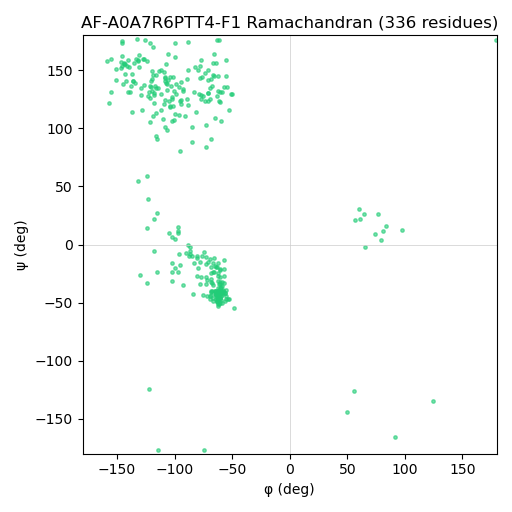CA . GLY A 1 209 ? 9.583 7.322 4.950 1.00 85.19 209 GLY A CA 1
ATOM 1648 C C . GLY A 1 209 ? 9.368 8.788 4.579 1.00 85.19 209 GLY A C 1
ATOM 1649 O O . GLY A 1 209 ? 9.558 9.705 5.389 1.00 85.19 209 GLY A O 1
ATOM 1650 N N . PRO A 1 210 ? 9.009 9.021 3.315 1.00 90.00 210 PRO A N 1
ATOM 1651 C CA . PRO A 1 210 ? 8.752 10.359 2.842 1.00 90.00 210 PRO A CA 1
ATOM 1652 C C . PRO A 1 210 ? 7.288 10.766 3.062 1.00 90.00 210 PRO A C 1
ATOM 1654 O O . PRO A 1 210 ? 6.449 9.967 3.485 1.00 90.00 210 PRO A O 1
ATOM 1657 N N . HIS A 1 211 ? 6.984 12.027 2.757 1.00 94.06 211 HIS A N 1
ATOM 1658 C CA . HIS A 1 211 ? 5.615 12.536 2.757 1.00 94.06 211 HIS A CA 1
ATOM 1659 C C . HIS A 1 211 ? 4.829 11.907 1.604 1.00 94.06 211 HIS A C 1
ATOM 1661 O O . HIS A 1 211 ? 5.260 11.964 0.455 1.00 94.06 211 HIS A O 1
ATOM 1667 N N . VAL A 1 212 ? 3.693 11.287 1.903 1.00 95.81 212 VAL A N 1
ATOM 1668 C CA . VAL A 1 212 ? 2.880 10.561 0.917 1.00 95.81 212 VAL A CA 1
ATOM 1669 C C . VAL A 1 212 ? 1.421 10.980 1.017 1.00 95.81 212 VAL A C 1
ATOM 1671 O O . VAL A 1 212 ? 0.961 11.352 2.097 1.00 95.81 212 VAL A O 1
ATOM 1674 N N . HIS A 1 213 ? 0.689 10.875 -0.089 1.00 97.62 213 HIS A N 1
ATOM 1675 C CA . HIS A 1 213 ? -0.770 10.798 -0.050 1.00 97.62 213 HIS A CA 1
ATOM 1676 C C . HIS A 1 213 ? -1.235 9.347 -0.193 1.00 97.62 213 HIS A C 1
ATOM 1678 O O . HIS A 1 213 ? -0.465 8.474 -0.614 1.00 97.62 213 HIS A O 1
ATOM 1684 N N . PHE A 1 214 ? -2.477 9.077 0.191 1.00 98.38 214 PHE A N 1
ATOM 1685 C CA . PHE A 1 214 ? -3.085 7.757 0.048 1.00 98.38 214 PHE A CA 1
ATOM 1686 C C . PHE A 1 214 ? -4.118 7.782 -1.064 1.00 98.38 214 PHE A C 1
ATOM 1688 O O . PHE A 1 214 ? -4.906 8.716 -1.135 1.00 98.38 214 PHE A O 1
ATOM 1695 N N . LEU A 1 215 ? -4.153 6.732 -1.874 1.00 98.56 215 LEU A N 1
ATOM 1696 C CA . LEU A 1 215 ? -5.313 6.386 -2.682 1.00 98.56 215 LEU A CA 1
ATOM 1697 C C . LEU A 1 215 ? -5.985 5.185 -2.025 1.00 98.56 215 LEU A C 1
ATOM 1699 O O . LEU A 1 215 ? -5.334 4.164 -1.795 1.00 98.56 215 LEU A O 1
ATOM 1703 N N . ILE A 1 216 ? -7.267 5.331 -1.705 1.00 98.50 216 ILE A N 1
ATOM 1704 C CA . ILE A 1 216 ? -8.089 4.311 -1.055 1.00 98.50 216 ILE A CA 1
ATOM 1705 C C . ILE A 1 216 ? -9.268 4.018 -1.974 1.00 98.50 216 ILE A C 1
ATOM 1707 O O . ILE A 1 216 ? -9.871 4.948 -2.503 1.00 98.50 216 ILE A O 1
ATOM 1711 N N . GLY A 1 217 ? -9.597 2.744 -2.155 1.00 97.31 217 GLY A N 1
ATOM 1712 C CA . GLY A 1 217 ? -10.824 2.329 -2.827 1.00 97.31 217 GLY A CA 1
ATOM 1713 C C . GLY A 1 217 ? -11.428 1.113 -2.144 1.00 97.31 217 GLY A C 1
ATOM 1714 O O . GLY A 1 217 ? -10.704 0.352 -1.509 1.00 97.31 217 GLY A O 1
ATOM 1715 N N . ASP A 1 218 ? -12.738 0.918 -2.250 1.00 96.88 218 ASP A N 1
ATOM 1716 C CA . ASP A 1 218 ? -13.421 -0.222 -1.626 1.00 96.88 218 ASP A CA 1
ATOM 1717 C C . ASP A 1 218 ? -14.254 -1.043 -2.612 1.00 96.88 218 ASP A C 1
ATOM 1719 O O . ASP A 1 218 ? -14.344 -0.718 -3.795 1.00 96.88 218 ASP A O 1
ATOM 1723 N N . ALA A 1 219 ? -14.840 -2.139 -2.128 1.00 95.44 219 ALA A N 1
ATOM 1724 C CA . ALA A 1 219 ? -15.615 -3.069 -2.943 1.00 95.44 219 ALA A CA 1
ATOM 1725 C C . ALA A 1 219 ? -16.927 -2.482 -3.499 1.00 95.44 219 ALA A C 1
ATOM 1727 O O . ALA A 1 219 ? -17.485 -3.062 -4.432 1.00 95.44 219 ALA A O 1
ATOM 1728 N N . ASN A 1 220 ? -17.409 -1.351 -2.966 1.00 93.50 220 ASN A N 1
ATOM 1729 C CA . ASN A 1 220 ? -18.581 -0.646 -3.495 1.00 93.50 220 ASN A CA 1
ATOM 1730 C C . ASN A 1 220 ? -18.215 0.223 -4.711 1.00 93.50 220 ASN A C 1
ATOM 1732 O O . ASN A 1 220 ? -19.092 0.682 -5.448 1.00 93.50 220 ASN A O 1
ATOM 1736 N N . GLY A 1 221 ? -16.914 0.402 -4.962 1.00 93.00 221 GLY A N 1
ATOM 1737 C CA . GLY A 1 221 ? -16.392 1.282 -5.998 1.00 93.00 221 GLY A CA 1
ATOM 1738 C C . GLY A 1 221 ? -16.291 2.736 -5.554 1.00 93.00 221 GLY A C 1
ATOM 1739 O O . GLY A 1 221 ? -16.151 3.599 -6.418 1.00 93.00 221 GLY A O 1
ATOM 1740 N N . ASP A 1 222 ? -16.355 3.001 -4.246 1.00 95.25 222 ASP A N 1
ATOM 1741 C CA . ASP A 1 222 ? -15.997 4.305 -3.700 1.00 95.25 222 ASP A CA 1
ATOM 1742 C C . ASP A 1 222 ? -14.474 4.457 -3.734 1.00 95.25 222 ASP A C 1
ATOM 1744 O O . ASP A 1 222 ? -13.727 3.480 -3.586 1.00 95.25 222 ASP A O 1
ATOM 1748 N N . GLY A 1 223 ? -13.999 5.689 -3.925 1.00 96.38 223 GLY A N 1
ATOM 1749 C CA . GLY A 1 223 ? -12.576 5.990 -3.977 1.00 96.38 223 GLY A CA 1
ATOM 1750 C C . GLY A 1 223 ? -12.251 7.403 -3.507 1.00 96.38 223 GLY A C 1
ATOM 1751 O O . GLY A 1 223 ? -12.975 8.359 -3.786 1.00 96.38 223 GLY A O 1
ATOM 1752 N N . ALA A 1 224 ? -11.135 7.539 -2.797 1.00 97.69 224 ALA A N 1
ATOM 1753 C CA . ALA A 1 224 ? -10.675 8.817 -2.276 1.00 97.69 224 ALA A CA 1
ATOM 1754 C C . ALA A 1 224 ? -9.152 8.938 -2.320 1.00 97.69 224 ALA A C 1
ATOM 1756 O O . ALA A 1 224 ? -8.420 7.966 -2.111 1.00 97.69 224 ALA A O 1
ATOM 1757 N N . ILE A 1 225 ? -8.686 10.168 -2.535 1.00 98.19 225 ILE A N 1
ATOM 1758 C CA . ILE A 1 225 ? -7.295 10.557 -2.317 1.00 98.19 225 ILE A CA 1
ATOM 1759 C C . ILE A 1 225 ? -7.227 11.324 -0.998 1.00 98.19 225 ILE A C 1
ATOM 1761 O O . ILE A 1 225 ? -7.960 12.290 -0.797 1.00 98.19 225 ILE A O 1
ATOM 1765 N N . VAL A 1 226 ? -6.364 10.885 -0.087 1.00 98.38 226 VAL A N 1
ATOM 1766 C CA . VAL A 1 226 ? -6.193 11.487 1.238 1.00 98.38 226 VAL A CA 1
ATOM 1767 C C . VAL A 1 226 ? -4.826 12.147 1.323 1.00 98.38 226 VAL A C 1
ATOM 1769 O O . VAL A 1 226 ? -3.793 11.477 1.267 1.00 98.38 226 VAL A O 1
ATOM 1772 N N . GLU A 1 227 ? -4.825 13.466 1.479 1.00 98.19 227 GLU A N 1
ATOM 1773 C CA . GLU A 1 227 ? -3.630 14.304 1.496 1.00 98.19 227 GLU A CA 1
ATOM 1774 C C . GLU A 1 227 ? -3.430 14.938 2.869 1.00 98.19 227 GLU A C 1
ATOM 1776 O O . GLU A 1 227 ? -4.355 15.467 3.487 1.00 98.19 227 GLU A O 1
ATOM 1781 N N . PHE A 1 228 ? -2.193 14.899 3.355 1.00 97.69 228 PHE A N 1
ATOM 1782 C CA . PHE A 1 228 ? -1.825 15.455 4.650 1.00 97.69 228 PHE A CA 1
ATOM 1783 C C . PHE A 1 228 ? -1.124 16.790 4.443 1.00 97.69 228 PHE A C 1
ATOM 1785 O O . PHE A 1 228 ? 0.027 16.831 4.015 1.00 97.69 228 PHE A O 1
ATOM 1792 N N . THR A 1 229 ? -1.817 17.881 4.744 1.00 96.69 229 THR A N 1
ATOM 1793 C CA . THR A 1 229 ? -1.387 19.227 4.351 1.00 96.69 229 THR A CA 1
ATOM 1794 C C . THR A 1 229 ? -1.137 20.103 5.571 1.00 96.69 229 THR A C 1
ATOM 1796 O O . THR A 1 229 ? -1.540 19.792 6.696 1.00 96.69 229 THR A O 1
ATOM 1799 N N . SER A 1 230 ? -0.542 21.265 5.338 1.00 95.56 230 SER A N 1
ATOM 1800 C CA . SER A 1 230 ? -0.463 22.368 6.301 1.00 95.56 230 SER A CA 1
ATOM 1801 C C . SER A 1 230 ? -1.827 22.859 6.808 1.00 95.56 230 SER A C 1
ATOM 1803 O O . SER A 1 230 ? -1.904 23.427 7.896 1.00 95.56 230 SER A O 1
ATOM 1805 N N . LYS A 1 231 ? -2.915 22.585 6.074 1.00 94.75 231 LYS A N 1
ATOM 1806 C CA . LYS A 1 231 ? -4.309 22.887 6.446 1.00 94.75 231 LYS A CA 1
ATOM 1807 C C . LYS A 1 231 ? -5.042 21.686 7.068 1.00 94.75 231 LYS A C 1
ATOM 1809 O O . LYS A 1 231 ? -6.271 21.698 7.145 1.00 94.75 231 LYS A O 1
ATOM 1814 N N . GLY A 1 232 ? -4.310 20.649 7.477 1.00 95.19 232 GLY A N 1
ATOM 1815 C CA . GLY A 1 232 ? -4.858 19.397 8.002 1.00 95.19 232 GLY A CA 1
ATOM 1816 C C . GLY A 1 232 ? -5.082 18.334 6.924 1.00 95.19 232 GLY A C 1
ATOM 1817 O O . GLY A 1 232 ? -4.564 18.435 5.809 1.00 95.19 232 GLY A O 1
ATOM 1818 N N . VAL A 1 233 ? -5.838 17.294 7.274 1.00 97.25 233 VAL A N 1
ATOM 1819 C CA . VAL A 1 233 ? -6.203 16.208 6.353 1.00 97.25 233 VAL A CA 1
ATOM 1820 C C . VAL A 1 233 ? -7.202 16.733 5.319 1.00 97.25 233 VAL A C 1
ATOM 1822 O O . VAL A 1 233 ? -8.194 17.372 5.676 1.00 97.25 233 VAL A O 1
ATOM 1825 N N . LYS A 1 234 ? -6.935 16.478 4.038 1.00 97.69 234 LYS A N 1
ATOM 1826 C CA . LYS A 1 234 ? -7.824 16.780 2.914 1.00 97.69 234 LYS A CA 1
ATOM 1827 C C . LYS A 1 234 ? -8.211 15.484 2.224 1.00 97.69 234 LYS A C 1
ATOM 1829 O O . LYS A 1 234 ? -7.348 14.677 1.896 1.00 97.69 234 LYS A O 1
ATOM 1834 N N . VAL A 1 235 ? -9.511 15.294 2.041 1.00 97.38 235 VAL A N 1
ATOM 1835 C CA . VAL A 1 235 ? -10.082 14.143 1.343 1.00 97.38 235 VAL A CA 1
ATOM 1836 C C . VAL A 1 235 ? -10.625 14.652 0.019 1.00 97.38 235 VAL A C 1
ATOM 1838 O O . VAL A 1 235 ? -11.456 15.555 0.002 1.00 97.38 235 VAL A O 1
ATOM 1841 N N . ILE A 1 236 ? -10.117 14.097 -1.074 1.00 95.62 236 ILE A N 1
ATOM 1842 C CA . ILE A 1 236 ? -10.578 14.368 -2.427 1.00 95.62 236 ILE A CA 1
ATOM 1843 C C . ILE A 1 236 ? -11.346 13.132 -2.872 1.00 95.62 236 ILE A C 1
ATOM 1845 O O . ILE A 1 236 ? -10.756 12.119 -3.258 1.00 95.62 236 ILE A O 1
ATOM 1849 N N . GLU A 1 237 ? -12.666 13.213 -2.768 1.00 90.69 237 GLU A N 1
ATOM 1850 C CA . GLU A 1 237 ? -13.570 12.206 -3.307 1.00 90.69 237 GLU A CA 1
ATOM 1851 C C . GLU A 1 237 ? -13.659 12.408 -4.820 1.00 90.69 237 GLU A C 1
ATOM 1853 O O . GLU A 1 237 ? -13.939 13.507 -5.301 1.00 90.69 237 GLU A O 1
ATOM 1858 N N . LYS A 1 238 ? -13.373 11.354 -5.582 1.00 78.69 238 LYS A N 1
ATOM 1859 C CA . LYS A 1 238 ? -13.474 11.373 -7.042 1.00 78.69 238 LYS A CA 1
ATOM 1860 C C . LYS A 1 238 ? -14.498 10.342 -7.483 1.00 78.69 238 LYS A C 1
ATOM 1862 O O . LYS A 1 238 ? -14.618 9.278 -6.880 1.00 78.69 238 LYS A O 1
ATOM 1867 N N . LYS A 1 239 ? -15.220 10.655 -8.560 1.00 80.31 239 LYS A N 1
ATOM 1868 C CA . LYS A 1 239 ? -16.019 9.644 -9.258 1.00 80.31 239 LYS A CA 1
ATOM 1869 C C . LYS A 1 239 ? -15.074 8.619 -9.874 1.00 80.31 239 LYS A C 1
ATOM 1871 O O . LYS A 1 239 ? -13.988 8.979 -10.312 1.00 80.31 239 LYS A O 1
ATOM 1876 N N . ASP A 1 240 ? -15.509 7.366 -9.888 1.00 84.69 240 ASP A N 1
ATOM 1877 C CA . ASP A 1 240 ? -14.810 6.274 -10.556 1.00 84.69 240 ASP A CA 1
ATOM 1878 C C . ASP A 1 240 ? -14.481 6.649 -12.017 1.00 84.69 240 ASP A C 1
ATOM 1880 O O . ASP A 1 240 ? -15.390 7.099 -12.724 1.00 84.69 240 ASP A O 1
ATOM 1884 N N . PRO A 1 241 ? -13.226 6.493 -12.477 1.00 92.88 241 PRO A N 1
ATOM 1885 C CA . PRO A 1 241 ? -12.050 5.981 -11.762 1.00 92.88 241 PRO A CA 1
ATOM 1886 C C . PRO A 1 241 ? -11.345 7.028 -10.882 1.00 92.88 241 PRO A C 1
ATOM 1888 O O . PRO A 1 241 ? -11.287 8.217 -11.188 1.00 92.88 241 PRO A O 1
ATOM 1891 N N . VAL A 1 242 ? -10.682 6.558 -9.825 1.00 95.00 242 VAL A N 1
ATOM 1892 C CA . VAL A 1 242 ? -9.817 7.381 -8.967 1.00 95.00 242 VAL A CA 1
ATOM 1893 C C . VAL A 1 242 ? -8.365 7.009 -9.221 1.00 95.00 242 VAL A C 1
ATOM 1895 O O . VAL A 1 242 ? -7.982 5.854 -9.071 1.00 95.00 242 VAL A O 1
ATOM 1898 N N . PHE A 1 243 ? -7.520 7.971 -9.582 1.00 96.44 243 PHE A N 1
ATOM 1899 C CA . PHE A 1 243 ? -6.096 7.723 -9.803 1.00 96.44 243 PHE A CA 1
ATOM 1900 C C . PHE A 1 243 ? -5.232 8.909 -9.381 1.00 96.44 243 PHE A C 1
ATOM 1902 O O . PHE A 1 243 ? -5.672 10.063 -9.345 1.00 96.44 243 PHE A O 1
ATOM 1909 N N . ALA A 1 244 ? -3.989 8.595 -9.027 1.00 96.75 244 ALA A N 1
ATOM 1910 C CA . ALA A 1 244 ? -3.021 9.539 -8.494 1.00 96.75 244 ALA A CA 1
ATOM 1911 C C . ALA A 1 244 ? -1.597 9.183 -8.938 1.00 96.75 244 ALA A C 1
ATOM 1913 O O . ALA A 1 244 ? -1.267 8.017 -9.169 1.00 96.75 244 ALA A O 1
ATOM 1914 N N . THR A 1 245 ? -0.745 10.204 -9.034 1.00 95.81 245 THR A N 1
ATOM 1915 C CA . THR A 1 245 ? 0.703 10.031 -9.221 1.00 95.81 245 THR A CA 1
ATOM 1916 C C . THR A 1 245 ? 1.459 10.720 -8.085 1.00 95.81 245 THR A C 1
ATOM 1918 O O . THR A 1 245 ? 1.204 10.405 -6.934 1.00 95.81 245 THR A O 1
ATOM 1921 N N . ASN A 1 246 ? 2.389 11.636 -8.356 1.00 94.81 246 ASN A N 1
ATOM 1922 C CA . ASN A 1 246 ? 3.295 12.201 -7.346 1.00 94.81 246 ASN A CA 1
ATOM 1923 C C . ASN A 1 246 ? 3.090 13.702 -7.107 1.00 94.81 246 ASN A C 1
ATOM 1925 O O . ASN A 1 246 ? 4.020 14.416 -6.730 1.00 94.81 246 ASN A O 1
ATOM 1929 N N . PHE A 1 247 ? 1.875 14.192 -7.345 1.00 93.75 247 PHE A N 1
ATOM 1930 C CA . PHE A 1 247 ? 1.478 15.574 -7.091 1.00 93.75 247 PHE A CA 1
ATOM 1931 C C . PHE A 1 247 ? 0.221 15.626 -6.221 1.00 93.75 247 PHE A C 1
ATOM 1933 O O . PHE A 1 247 ? -0.515 14.643 -6.122 1.00 93.75 247 PHE A O 1
ATOM 1940 N N . THR A 1 248 ? 0.003 16.777 -5.589 1.00 94.38 248 THR A N 1
ATOM 1941 C CA . THR A 1 248 ? -1.150 17.031 -4.724 1.00 94.38 248 THR A CA 1
ATOM 1942 C C . THR A 1 248 ? -2.348 17.575 -5.490 1.00 94.38 248 THR A C 1
ATOM 1944 O O . THR A 1 248 ? -2.178 18.279 -6.486 1.00 94.38 248 THR A O 1
ATOM 1947 N N . PHE A 1 249 ? -3.554 17.282 -5.007 1.00 93.94 249 PHE A N 1
ATOM 1948 C CA . PHE A 1 249 ? -4.812 17.761 -5.582 1.00 93.94 249 PHE A CA 1
ATOM 1949 C C . PHE A 1 249 ? -5.417 18.926 -4.788 1.00 93.94 249 PHE A C 1
ATOM 1951 O O . PHE A 1 249 ? -6.059 19.786 -5.380 1.00 93.94 249 PHE A O 1
ATOM 1958 N N . TYR A 1 250 ? -5.213 18.991 -3.467 1.00 92.62 250 TYR A N 1
ATOM 1959 C CA . TYR A 1 250 ? -5.916 19.939 -2.589 1.00 92.62 250 TYR A CA 1
ATOM 1960 C C . TYR A 1 250 ? -5.652 21.426 -2.894 1.00 92.62 250 TYR A C 1
ATOM 1962 O O . TYR A 1 250 ? -6.430 22.287 -2.481 1.00 92.62 250 TYR A O 1
ATOM 1970 N N . ASP A 1 251 ? -4.515 21.734 -3.519 1.00 87.94 251 ASP A N 1
ATOM 1971 C CA . ASP A 1 251 ? -4.066 23.084 -3.866 1.00 87.94 251 ASP A CA 1
ATOM 1972 C C . ASP A 1 251 ? -4.337 23.440 -5.333 1.00 87.94 251 ASP A C 1
ATOM 1974 O O . ASP A 1 251 ? -3.906 24.498 -5.795 1.00 87.94 251 ASP A O 1
ATOM 1978 N N . LYS A 1 252 ? -5.013 22.559 -6.077 1.00 88.81 252 LYS A N 1
ATOM 1979 C CA . LYS A 1 252 ? -5.320 22.746 -7.494 1.00 88.81 252 LYS A CA 1
ATOM 1980 C C . LYS A 1 252 ? -6.708 23.350 -7.666 1.00 88.81 252 LYS A C 1
ATOM 1982 O O . LYS A 1 252 ? -7.639 22.997 -6.947 1.00 88.81 252 LYS A O 1
ATOM 1987 N N . ALA A 1 253 ? -6.819 24.277 -8.615 1.00 80.81 253 ALA A N 1
ATOM 1988 C CA . ALA A 1 253 ? -8.110 24.769 -9.075 1.00 80.81 253 ALA A CA 1
ATOM 1989 C C . ALA A 1 253 ? -8.896 23.630 -9.748 1.00 80.81 253 ALA A C 1
ATOM 1991 O O . ALA A 1 253 ? -8.299 22.662 -10.223 1.00 80.81 253 ALA A O 1
ATOM 1992 N N . GLU A 1 254 ? -10.223 23.745 -9.790 1.00 80.00 254 GLU A N 1
ATOM 1993 C CA . GLU A 1 254 ? -11.095 22.746 -10.428 1.00 80.00 254 GLU A CA 1
ATOM 1994 C C . GLU A 1 254 ? -10.768 22.533 -11.915 1.00 80.00 254 GLU A C 1
ATOM 1996 O O . GLU A 1 254 ? -10.892 21.419 -12.41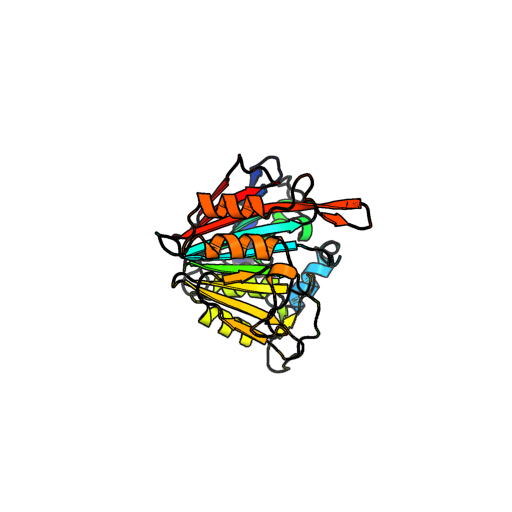5 1.00 80.00 254 GLU A O 1
ATOM 2001 N N . ASP A 1 255 ? -10.307 23.581 -12.599 1.00 81.62 255 ASP A N 1
ATOM 2002 C CA . ASP A 1 255 ? -9.941 23.608 -14.017 1.00 81.62 255 ASP A CA 1
ATOM 2003 C C . ASP A 1 255 ? -8.433 23.426 -14.266 1.00 81.62 255 ASP A C 1
ATOM 2005 O O . ASP A 1 255 ? -7.951 23.639 -15.380 1.00 81.62 255 ASP A O 1
ATOM 2009 N N . ALA A 1 256 ? -7.663 23.038 -13.244 1.00 84.50 256 ALA A N 1
ATOM 2010 C CA . ALA A 1 256 ? -6.229 22.836 -13.391 1.00 84.50 256 ALA A CA 1
ATOM 2011 C C . ALA A 1 256 ? -5.921 21.741 -14.428 1.00 84.50 256 ALA A C 1
ATOM 2013 O O . ALA A 1 256 ? -6.433 20.624 -14.343 1.00 84.50 256 ALA A O 1
ATOM 2014 N N . ASP A 1 257 ? -5.008 22.032 -15.358 1.00 89.38 257 ASP A N 1
ATOM 2015 C CA . ASP A 1 257 ? -4.486 21.049 -16.312 1.00 89.38 257 ASP A CA 1
ATOM 2016 C C . ASP A 1 257 ? -3.547 20.056 -15.605 1.00 89.38 257 ASP A C 1
ATOM 2018 O O . ASP A 1 257 ? -2.322 20.213 -15.574 1.00 89.38 257 ASP A O 1
ATOM 2022 N N . LEU A 1 258 ? -4.142 19.028 -14.999 1.00 89.75 258 LEU A N 1
ATOM 2023 C CA . LEU A 1 258 ? -3.426 17.964 -14.296 1.00 89.75 258 LEU A CA 1
ATOM 2024 C C . LEU A 1 258 ? -2.624 17.059 -15.246 1.00 89.75 258 LEU A C 1
ATOM 2026 O O . LEU A 1 258 ? -1.621 16.476 -14.826 1.00 89.75 258 LEU A O 1
ATOM 2030 N N . ASP A 1 259 ? -3.023 16.970 -16.516 1.00 89.00 259 ASP A N 1
ATOM 2031 C CA . ASP A 1 259 ? -2.356 16.151 -17.532 1.00 89.00 259 ASP A CA 1
ATOM 2032 C C . ASP A 1 259 ? -0.956 16.693 -17.846 1.00 89.00 259 ASP A C 1
ATOM 2034 O O . ASP A 1 259 ? -0.007 15.923 -18.033 1.00 89.00 259 ASP A O 1
ATOM 2038 N N . SER A 1 260 ? -0.792 18.018 -17.815 1.00 88.75 260 SER A N 1
ATOM 2039 C CA . SER A 1 260 ? 0.514 18.669 -17.970 1.00 88.75 260 SER A CA 1
ATOM 2040 C C . SER A 1 260 ? 1.500 18.374 -16.829 1.00 88.75 260 SER A C 1
ATOM 2042 O O . SER A 1 260 ? 2.715 18.448 -17.029 1.00 88.75 260 SER A O 1
ATOM 2044 N N . LEU A 1 261 ? 1.013 18.003 -15.636 1.00 89.94 261 LEU A N 1
ATOM 2045 C CA . LEU A 1 261 ? 1.853 17.807 -14.446 1.00 89.94 261 LEU A CA 1
ATOM 2046 C C . LEU A 1 261 ? 2.616 16.481 -14.465 1.00 89.94 261 LEU A C 1
ATOM 2048 O O . LEU A 1 261 ? 3.674 16.358 -13.842 1.00 89.94 261 LEU A O 1
ATOM 2052 N N . CYS A 1 262 ? 2.077 15.458 -15.130 1.00 93.38 262 CYS A N 1
ATOM 2053 C CA . CYS A 1 262 ? 2.716 14.152 -15.206 1.00 93.38 262 CYS A CA 1
ATOM 2054 C C . CYS A 1 262 ? 2.240 13.360 -16.423 1.00 93.38 262 CYS A C 1
ATOM 2056 O O . CYS A 1 262 ? 1.075 12.981 -16.510 1.00 93.38 262 CYS A O 1
ATOM 2058 N N . TRP A 1 263 ? 3.174 12.968 -17.295 1.00 94.38 263 TRP A N 1
ATOM 2059 C CA . TRP A 1 263 ? 2.864 12.142 -18.468 1.00 94.38 263 TRP A CA 1
ATOM 2060 C C . TRP A 1 263 ? 2.181 10.810 -18.109 1.00 94.38 263 TRP A C 1
ATOM 2062 O O . TRP A 1 263 ? 1.335 10.329 -18.862 1.00 94.38 263 TRP A O 1
ATOM 2072 N N . ARG A 1 264 ? 2.512 10.220 -16.947 1.00 96.06 264 ARG A N 1
ATOM 2073 C CA . ARG A 1 264 ? 1.869 8.992 -16.446 1.00 96.06 264 ARG A CA 1
ATOM 2074 C C . ARG A 1 264 ? 0.419 9.250 -16.058 1.00 96.06 264 ARG A C 1
ATOM 2076 O O . ARG A 1 264 ? -0.430 8.426 -16.367 1.00 96.06 264 ARG A O 1
ATOM 2083 N N .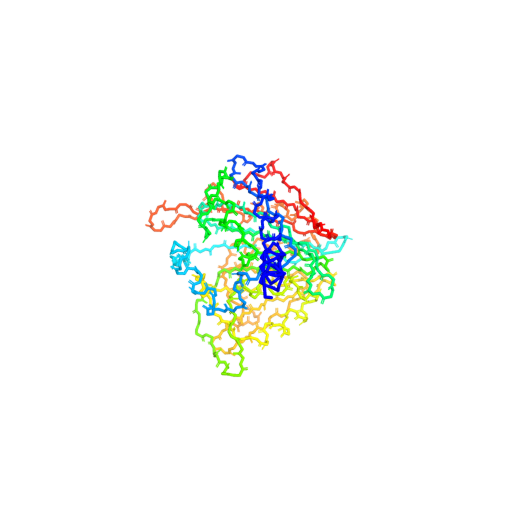 TYR A 1 265 ? 0.144 10.386 -15.413 1.00 96.62 265 TYR A N 1
ATOM 2084 C CA . TYR A 1 265 ? -1.221 10.789 -15.075 1.00 96.62 265 TYR A CA 1
ATOM 2085 C C . TYR A 1 265 ? -2.043 10.982 -16.349 1.00 96.62 265 TYR A C 1
ATOM 2087 O O . TYR A 1 265 ? -3.065 10.324 -16.496 1.00 96.62 265 TYR A O 1
ATOM 2095 N N . LYS A 1 266 ? -1.521 11.762 -17.303 1.00 96.94 266 LYS A N 1
ATOM 2096 C CA . LYS A 1 266 ? -2.144 11.977 -18.613 1.00 96.94 266 LYS A CA 1
ATOM 2097 C C . LYS A 1 266 ? -2.469 10.669 -19.335 1.00 96.94 266 LYS A C 1
ATOM 2099 O O . LYS A 1 266 ? -3.577 10.484 -19.809 1.00 96.94 266 LYS A O 1
ATOM 2104 N N . THR A 1 267 ? -1.523 9.730 -19.374 1.00 97.44 267 THR A N 1
ATOM 2105 C CA . THR A 1 267 ? -1.732 8.426 -20.033 1.00 97.44 267 THR A CA 1
ATOM 2106 C C . THR A 1 267 ? -2.858 7.618 -19.366 1.00 97.44 267 THR A C 1
ATOM 2108 O O . THR A 1 267 ? -3.615 6.932 -20.049 1.00 97.44 267 THR A O 1
ATOM 2111 N N . ILE A 1 268 ? -2.972 7.680 -18.032 1.00 97.31 268 ILE A N 1
ATOM 2112 C CA . ILE A 1 268 ? -4.058 7.024 -17.283 1.00 97.31 268 ILE A CA 1
ATOM 2113 C C . ILE A 1 268 ? -5.395 7.716 -17.557 1.00 97.31 268 ILE A C 1
ATOM 2115 O O . ILE A 1 268 ? -6.388 7.035 -17.802 1.00 97.31 268 ILE A O 1
ATOM 2119 N N . ASP A 1 269 ? -5.416 9.046 -17.552 1.00 95.81 269 ASP A N 1
ATOM 2120 C CA . ASP A 1 269 ? -6.616 9.835 -17.826 1.00 95.81 269 ASP A CA 1
ATOM 2121 C C . ASP A 1 269 ? -7.141 9.597 -19.253 1.00 95.81 269 ASP A C 1
ATOM 2123 O O . ASP A 1 269 ? -8.315 9.291 -19.449 1.00 95.81 269 ASP A O 1
ATOM 2127 N N . GLU A 1 270 ? -6.256 9.613 -20.254 1.00 96.44 270 GLU A N 1
ATOM 2128 C CA . GLU A 1 270 ? -6.586 9.299 -21.650 1.00 96.44 270 GLU A CA 1
ATOM 2129 C C . GLU A 1 270 ? -7.147 7.881 -21.817 1.00 96.44 270 GLU A C 1
ATOM 2131 O O . GLU A 1 270 ? -8.106 7.687 -22.568 1.00 96.44 270 GLU A O 1
ATOM 2136 N N . PHE A 1 271 ? -6.598 6.894 -21.097 1.00 96.94 271 PHE A N 1
ATOM 2137 C CA . PHE A 1 271 ? -7.137 5.535 -21.101 1.00 96.94 271 PHE A CA 1
ATOM 2138 C C . PHE A 1 271 ? -8.585 5.512 -20.603 1.00 96.94 271 PHE A C 1
ATOM 2140 O O . PHE A 1 271 ? -9.443 4.923 -21.261 1.00 96.94 271 PHE A O 1
ATOM 2147 N N . PHE A 1 272 ? -8.881 6.167 -19.479 1.00 95.44 272 PHE A N 1
ATOM 2148 C CA . PHE A 1 272 ? -10.218 6.138 -18.885 1.00 95.44 272 PHE A CA 1
ATOM 2149 C C . PHE A 1 272 ? -11.230 7.077 -19.557 1.00 95.44 272 PHE A C 1
ATOM 2151 O O . PHE A 1 272 ? -12.428 6.818 -19.496 1.00 95.44 272 PHE A O 1
ATOM 2158 N N . LYS A 1 273 ? -10.779 8.096 -20.300 1.00 94.12 273 LYS A N 1
ATOM 2159 C CA . LYS A 1 273 ? -11.631 8.850 -21.240 1.00 94.12 273 LYS A CA 1
ATOM 2160 C C . LYS A 1 273 ? -12.174 7.969 -22.372 1.00 94.12 273 LYS A C 1
ATOM 2162 O O . LYS A 1 273 ? -13.229 8.266 -22.925 1.00 94.12 273 LYS A O 1
ATOM 2167 N N . GLN A 1 274 ? -11.454 6.904 -22.727 1.00 93.44 274 GLN A N 1
ATOM 2168 C CA . GLN A 1 274 ? -11.816 5.980 -23.809 1.00 93.44 274 GLN A CA 1
ATOM 2169 C C . GLN A 1 274 ? -12.416 4.661 -23.301 1.00 93.44 274 GLN A C 1
ATOM 2171 O O . GLN A 1 274 ? -13.008 3.917 -24.079 1.00 93.44 274 GLN A O 1
ATOM 2176 N N . ASN A 1 275 ? -12.253 4.354 -22.013 1.00 90.88 275 ASN A N 1
ATOM 2177 C C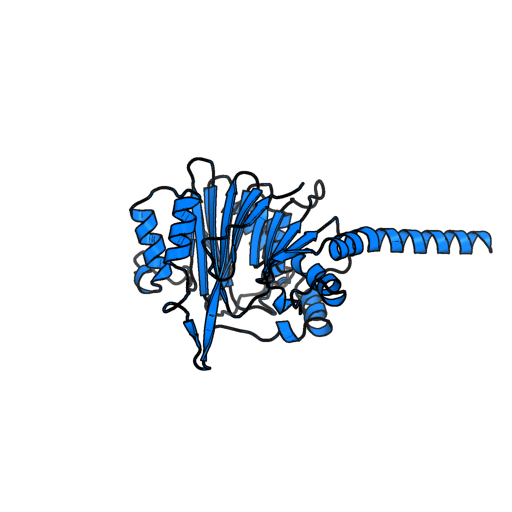A . ASN A 1 275 ? -12.656 3.089 -21.410 1.00 90.88 275 ASN A CA 1
ATOM 2178 C C . ASN A 1 275 ? -13.330 3.355 -20.062 1.00 90.88 275 ASN A C 1
ATOM 2180 O O . ASN A 1 275 ? -12.669 3.755 -19.111 1.00 90.88 275 ASN A O 1
ATOM 2184 N N . GLU A 1 276 ? -14.624 3.059 -19.940 1.00 83.44 276 GLU A N 1
ATOM 2185 C CA . GLU A 1 276 ? -15.349 3.252 -18.673 1.00 83.44 276 GLU A CA 1
ATOM 2186 C C . GLU A 1 276 ? -14.874 2.315 -17.547 1.00 83.44 276 GLU A C 1
ATOM 2188 O O . GLU A 1 276 ? -15.084 2.600 -16.371 1.00 83.44 276 GLU A O 1
ATOM 2193 N N . LYS A 1 277 ? -14.272 1.167 -17.889 1.00 87.69 277 LYS A N 1
ATOM 2194 C CA . LYS A 1 277 ? -13.857 0.120 -16.940 1.00 87.69 277 LYS A CA 1
ATOM 2195 C C . LYS A 1 277 ? -12.547 -0.524 -17.365 1.00 87.69 277 LYS A C 1
ATOM 2197 O O . LYS A 1 277 ? -12.235 -0.597 -18.553 1.00 87.69 277 LYS A O 1
ATOM 2202 N N . ALA A 1 278 ? -11.831 -1.087 -16.395 1.00 93.19 278 ALA A N 1
ATOM 2203 C CA . ALA A 1 278 ? -10.654 -1.912 -16.647 1.00 93.19 278 ALA A CA 1
ATOM 2204 C C . ALA A 1 278 ? -10.895 -3.387 -16.285 1.00 93.19 278 ALA A C 1
ATOM 2206 O O . ALA A 1 278 ? -11.647 -3.719 -15.367 1.00 93.19 278 ALA A O 1
ATOM 2207 N N . ASP A 1 279 ? -10.219 -4.287 -16.993 1.00 95.38 279 ASP A N 1
ATOM 2208 C CA . ASP A 1 279 ? -10.037 -5.679 -16.593 1.00 95.38 279 ASP A CA 1
ATOM 2209 C C . ASP A 1 279 ? -8.552 -5.946 -16.312 1.00 95.38 279 ASP A C 1
ATOM 2211 O O . ASP A 1 279 ? -7.724 -5.036 -16.340 1.00 95.38 279 ASP A O 1
ATOM 2215 N N . PHE A 1 280 ? -8.194 -7.191 -15.996 1.00 96.44 280 PHE A N 1
ATOM 2216 C CA . PHE A 1 280 ? -6.800 -7.524 -15.703 1.00 96.44 280 PHE A CA 1
ATOM 2217 C C . PHE A 1 280 ? -5.847 -7.201 -16.862 1.00 96.44 280 PHE A C 1
ATOM 2219 O O . PHE A 1 280 ? -4.765 -6.666 -16.622 1.00 96.44 280 PHE A O 1
ATOM 2226 N N . ASN A 1 281 ? -6.227 -7.526 -18.099 1.00 96.75 281 ASN A N 1
ATOM 2227 C CA . ASN A 1 281 ? -5.349 -7.363 -19.252 1.00 96.75 281 ASN A CA 1
ATOM 2228 C C . ASN A 1 281 ? -5.189 -5.881 -19.594 1.00 96.75 281 ASN A C 1
ATOM 2230 O O . ASN A 1 281 ? -4.064 -5.425 -19.807 1.00 96.75 281 ASN A O 1
ATOM 2234 N N . SER A 1 282 ? -6.287 -5.118 -19.593 1.00 97.12 282 SER A N 1
ATOM 2235 C CA . SER A 1 282 ? -6.236 -3.683 -19.867 1.00 97.12 282 SER A CA 1
ATOM 2236 C C . SER A 1 282 ? -5.524 -2.915 -18.749 1.00 97.12 282 SER A C 1
ATOM 2238 O O . SER A 1 282 ? -4.669 -2.084 -19.050 1.00 97.12 282 SER A O 1
ATOM 2240 N N . MET A 1 283 ? -5.747 -3.266 -17.474 1.00 98.00 283 MET A N 1
ATOM 2241 C CA . MET A 1 283 ? -5.022 -2.684 -16.338 1.00 98.00 283 MET A CA 1
ATOM 2242 C C . MET A 1 283 ? -3.524 -3.003 -16.391 1.00 98.00 283 MET A C 1
ATOM 2244 O O . MET A 1 283 ? -2.704 -2.109 -16.209 1.00 98.00 283 MET A O 1
ATOM 2248 N N . LEU A 1 284 ? -3.131 -4.253 -16.666 1.00 98.31 284 LEU A N 1
ATOM 2249 C CA . LEU A 1 284 ? -1.713 -4.610 -16.764 1.00 98.31 284 LEU A CA 1
ATOM 2250 C C . LEU A 1 284 ? -1.035 -3.911 -17.951 1.00 98.31 284 LEU A C 1
ATOM 2252 O O . LEU A 1 284 ? 0.093 -3.438 -17.820 1.00 98.31 284 LEU A O 1
ATOM 2256 N N . SER A 1 285 ? -1.724 -3.813 -19.092 1.00 97.88 285 SER A N 1
ATOM 2257 C CA . SER A 1 285 ? -1.236 -3.075 -20.260 1.00 97.88 285 SER A CA 1
ATOM 2258 C C . SER A 1 285 ? -1.078 -1.582 -19.962 1.00 97.88 285 SER A C 1
ATOM 2260 O O . SER A 1 285 ? -0.066 -0.986 -20.332 1.00 97.88 285 SER A O 1
ATOM 2262 N N . LEU A 1 286 ? -2.032 -0.986 -19.240 1.00 98.19 286 LEU A N 1
ATOM 2263 C CA . LEU A 1 286 ? -1.950 0.399 -18.786 1.00 98.19 286 LEU A CA 1
ATOM 2264 C C . LEU A 1 286 ? -0.775 0.601 -17.824 1.00 98.19 286 LEU A C 1
ATOM 2266 O O . LEU A 1 286 ? 0.043 1.489 -18.033 1.00 98.19 286 LEU A O 1
ATOM 2270 N N . LEU A 1 287 ? -0.621 -0.259 -16.813 1.00 98.31 287 LEU A N 1
ATOM 2271 C CA . LEU A 1 287 ? 0.528 -0.207 -15.906 1.00 98.31 287 LEU A CA 1
ATOM 2272 C C . LEU A 1 287 ? 1.852 -0.333 -16.670 1.00 98.31 287 LEU A C 1
ATOM 2274 O O . LEU A 1 287 ? 2.784 0.416 -16.391 1.00 98.31 287 LEU A O 1
ATOM 2278 N N . LYS A 1 288 ? 1.927 -1.200 -17.686 1.00 97.44 288 LYS A N 1
ATOM 2279 C CA . LYS A 1 288 ? 3.098 -1.311 -18.564 1.00 97.44 288 LYS A CA 1
ATOM 2280 C C . LYS A 1 288 ? 3.373 -0.028 -19.348 1.00 97.44 288 LYS A C 1
ATOM 2282 O O . LYS A 1 288 ? 4.536 0.348 -19.489 1.00 97.44 288 LYS A O 1
ATOM 2287 N N . SER A 1 289 ? 2.345 0.654 -19.854 1.00 96.56 289 SER A N 1
ATOM 2288 C CA . SER A 1 289 ? 2.526 1.879 -20.644 1.00 96.56 289 SER A CA 1
ATOM 2289 C C . SER A 1 289 ? 3.074 3.039 -19.803 1.00 96.56 289 SER A C 1
ATOM 2291 O O . SER A 1 289 ? 3.899 3.814 -20.303 1.00 96.56 289 SER A O 1
ATOM 2293 N N . VAL A 1 290 ? 2.696 3.096 -18.518 1.00 96.50 290 VAL A N 1
ATOM 2294 C CA . VAL A 1 290 ? 3.164 4.097 -17.541 1.00 96.50 290 VAL A CA 1
ATOM 2295 C C . VAL A 1 290 ? 4.322 3.630 -16.656 1.00 96.50 290 VAL A C 1
ATOM 2297 O O . VAL A 1 290 ? 4.676 4.312 -15.693 1.00 96.50 290 VAL A O 1
ATOM 2300 N N . ALA A 1 291 ? 4.929 2.484 -16.966 1.00 95.81 291 ALA A N 1
ATOM 2301 C CA . ALA A 1 291 ? 6.100 1.984 -16.260 1.00 95.81 291 ALA A CA 1
ATOM 2302 C C . ALA A 1 291 ? 7.375 2.734 -16.659 1.00 95.81 291 ALA A C 1
ATOM 2304 O O . ALA A 1 291 ? 7.591 3.082 -17.823 1.00 95.81 291 ALA A O 1
ATOM 2305 N N . GLN A 1 292 ? 8.257 2.926 -15.684 1.00 92.25 292 GLN A N 1
ATOM 2306 C CA . GLN A 1 292 ? 9.578 3.515 -15.859 1.00 92.25 292 GLN A CA 1
ATOM 2307 C C . GLN A 1 292 ? 10.605 2.397 -16.035 1.00 92.25 292 GLN A C 1
ATOM 2309 O O . GLN A 1 292 ? 11.269 1.969 -15.097 1.00 92.25 292 GLN A O 1
ATOM 2314 N N . ILE A 1 293 ? 10.690 1.868 -17.251 1.00 89.75 293 ILE A N 1
ATOM 2315 C CA . ILE A 1 293 ? 11.607 0.789 -17.637 1.00 89.75 293 ILE A CA 1
ATOM 2316 C C . ILE A 1 293 ? 12.334 1.161 -18.930 1.00 89.75 293 ILE A C 1
ATOM 2318 O O . ILE A 1 293 ? 11.844 1.989 -19.700 1.00 89.75 293 ILE A O 1
ATOM 2322 N N . GLY A 1 294 ? 13.493 0.544 -19.180 1.00 86.00 294 GLY A N 1
ATOM 2323 C CA . GLY A 1 294 ? 14.305 0.841 -20.365 1.00 86.00 294 GLY A CA 1
ATOM 2324 C C . GLY A 1 294 ? 14.644 2.331 -20.448 1.00 86.00 294 GLY A C 1
ATOM 2325 O O . GLY A 1 294 ? 15.115 2.910 -19.470 1.00 86.00 294 GLY A O 1
ATOM 2326 N N . ASP A 1 295 ? 14.339 2.953 -21.585 1.00 84.50 295 ASP A N 1
ATOM 2327 C CA . ASP A 1 295 ? 14.608 4.376 -21.843 1.00 84.50 295 ASP A CA 1
ATOM 2328 C C . ASP A 1 295 ? 13.708 5.330 -21.041 1.00 84.50 295 ASP A C 1
ATOM 2330 O O . ASP A 1 295 ? 14.013 6.513 -20.918 1.00 84.50 295 ASP A O 1
ATOM 2334 N N . LYS A 1 296 ? 12.614 4.824 -20.452 1.00 85.31 296 LYS A N 1
ATOM 2335 C CA . LYS A 1 296 ? 11.742 5.589 -19.543 1.00 85.31 296 LYS A CA 1
ATOM 2336 C C . LYS A 1 296 ? 12.213 5.549 -18.087 1.00 85.31 296 LYS A C 1
ATOM 2338 O O . LYS A 1 296 ? 11.547 6.118 -17.225 1.00 85.31 296 LYS A O 1
ATOM 2343 N N . ALA A 1 297 ? 13.296 4.831 -17.782 1.00 86.88 297 ALA A N 1
ATOM 2344 C CA . ALA A 1 297 ? 13.852 4.794 -16.435 1.00 86.88 297 ALA A CA 1
ATOM 2345 C C . ALA A 1 297 ? 14.313 6.196 -16.014 1.00 86.88 297 ALA A C 1
ATOM 2347 O O . ALA A 1 297 ? 15.038 6.867 -16.750 1.00 86.88 297 ALA A O 1
ATOM 2348 N N . PHE A 1 298 ? 13.933 6.624 -14.813 1.00 84.00 298 PHE A N 1
ATOM 2349 C CA . PHE A 1 298 ? 14.406 7.895 -14.281 1.00 84.00 298 PHE A CA 1
ATOM 2350 C C . PHE A 1 298 ? 15.860 7.745 -13.832 1.00 84.00 298 PHE A C 1
ATOM 2352 O O . PHE A 1 298 ? 16.193 6.842 -13.064 1.00 84.00 298 PHE A O 1
ATOM 2359 N N . VAL A 1 299 ? 16.734 8.629 -14.302 1.00 83.62 299 VAL A N 1
ATOM 2360 C CA . VAL A 1 299 ? 18.138 8.670 -13.885 1.00 83.62 299 VAL A CA 1
ATOM 2361 C C . VAL A 1 299 ? 18.301 9.834 -12.923 1.00 83.62 299 VAL A C 1
ATOM 2363 O O . VAL A 1 299 ? 18.055 10.985 -13.285 1.00 83.62 299 VAL A O 1
ATOM 2366 N N . THR A 1 300 ? 18.706 9.550 -11.686 1.00 81.81 300 THR A N 1
ATOM 2367 C CA . THR A 1 300 ? 18.975 10.617 -10.719 1.00 81.81 300 THR A CA 1
ATOM 2368 C C . THR A 1 300 ? 20.172 11.449 -11.164 1.00 81.81 300 THR A C 1
ATOM 2370 O O . THR A 1 300 ? 21.018 11.007 -11.943 1.00 81.81 300 THR A O 1
ATOM 2373 N N . LYS A 1 301 ? 20.332 12.633 -10.566 1.00 81.12 301 LYS A N 1
ATOM 2374 C CA . LYS A 1 301 ? 21.538 13.460 -10.745 1.00 81.12 301 LYS A CA 1
ATOM 2375 C C . LYS A 1 301 ? 22.855 12.752 -10.374 1.00 81.12 301 LYS A C 1
ATOM 2377 O O . LYS A 1 301 ? 23.920 13.262 -10.692 1.00 81.12 301 LYS A O 1
ATOM 2382 N N . TRP A 1 302 ? 22.781 11.610 -9.687 1.00 80.00 302 TRP A N 1
ATOM 2383 C CA . TRP A 1 302 ? 23.921 10.792 -9.267 1.00 80.00 302 TRP A CA 1
ATOM 2384 C C . TRP A 1 302 ? 24.127 9.547 -10.145 1.00 80.00 302 TRP A C 1
ATOM 2386 O O . TRP A 1 302 ? 24.954 8.702 -9.816 1.00 80.00 302 TRP A O 1
ATOM 2396 N N . GLY A 1 303 ? 23.368 9.402 -11.235 1.00 80.88 303 GLY A N 1
ATOM 2397 C CA . GLY A 1 303 ? 23.467 8.265 -12.153 1.00 80.88 303 GLY A CA 1
ATOM 2398 C C . GLY A 1 303 ? 22.776 6.985 -11.669 1.00 80.88 303 GLY A C 1
ATOM 2399 O O . GLY A 1 303 ? 22.855 5.959 -12.345 1.00 80.88 303 GLY A O 1
ATOM 2400 N N . GLU A 1 304 ? 22.079 7.016 -10.527 1.00 83.44 304 GLU A N 1
ATOM 2401 C CA . GLU A 1 304 ? 21.257 5.888 -10.076 1.00 83.44 304 GLU A CA 1
ATOM 2402 C C . GLU A 1 304 ? 20.014 5.782 -10.978 1.00 83.44 304 GLU A C 1
ATOM 2404 O O . GLU A 1 304 ? 19.320 6.773 -11.206 1.00 83.44 304 GLU A O 1
ATOM 2409 N N . LYS A 1 305 ? 19.725 4.583 -11.495 1.00 84.88 305 LYS A N 1
ATOM 2410 C CA . LYS A 1 305 ? 18.507 4.316 -12.273 1.00 84.88 305 LYS A CA 1
ATOM 2411 C C . LYS A 1 305 ? 17.378 3.886 -11.346 1.00 84.88 305 LYS A C 1
ATOM 2413 O O . LYS A 1 305 ? 17.521 2.903 -10.618 1.00 84.88 305 LYS A O 1
ATOM 2418 N N . LEU A 1 306 ? 16.254 4.585 -11.420 1.00 87.50 306 LEU A N 1
ATOM 2419 C CA . LEU A 1 306 ? 14.997 4.194 -10.804 1.00 87.50 306 LEU A CA 1
ATOM 2420 C C . LEU A 1 306 ? 14.124 3.540 -11.856 1.00 87.50 306 LEU A C 1
ATOM 2422 O O . LEU A 1 306 ? 13.912 4.085 -12.943 1.00 87.50 306 LEU A O 1
ATOM 2426 N N . THR A 1 307 ? 13.616 2.365 -11.512 1.00 92.00 307 THR A N 1
ATOM 2427 C CA . THR A 1 307 ? 12.757 1.594 -12.400 1.00 92.00 307 THR A CA 1
ATOM 2428 C C . THR A 1 307 ? 11.535 1.068 -11.673 1.00 92.00 307 THR A C 1
ATOM 2430 O O . THR A 1 307 ? 11.531 0.946 -10.445 1.00 92.00 307 THR A O 1
ATOM 2433 N N . THR A 1 308 ? 10.495 0.724 -12.430 1.00 94.62 308 THR A N 1
ATOM 2434 C CA . THR A 1 308 ? 9.331 0.011 -11.893 1.00 94.62 308 THR A CA 1
ATOM 2435 C C . THR A 1 308 ? 9.770 -1.335 -11.307 1.00 94.62 308 THR A C 1
ATOM 2437 O O . THR A 1 308 ? 10.100 -2.268 -12.041 1.00 94.62 308 THR A O 1
ATOM 2440 N N . GLN A 1 309 ? 9.789 -1.436 -9.975 1.00 94.94 309 GLN A N 1
ATOM 2441 C CA . GLN A 1 309 ? 10.172 -2.657 -9.257 1.00 94.94 309 GLN A CA 1
ATOM 2442 C C . GLN A 1 309 ? 9.038 -3.681 -9.261 1.00 94.94 309 GLN A C 1
ATOM 2444 O O . GLN A 1 309 ? 9.289 -4.884 -9.332 1.00 94.94 309 GLN A O 1
ATOM 2449 N N . TRP A 1 310 ? 7.788 -3.213 -9.209 1.00 97.12 310 TRP A N 1
ATOM 2450 C CA . TRP A 1 310 ? 6.617 -4.055 -9.416 1.00 97.12 310 TRP A CA 1
ATOM 2451 C C . TRP A 1 310 ? 5.435 -3.297 -10.006 1.00 97.12 310 TRP A C 1
ATOM 2453 O O . TRP A 1 310 ? 5.243 -2.105 -9.749 1.00 97.12 310 TRP A O 1
ATOM 2463 N N . SER A 1 311 ? 4.623 -4.053 -10.740 1.00 98.38 311 SER A N 1
ATOM 2464 C CA . SER A 1 311 ? 3.326 -3.648 -11.274 1.00 98.38 311 SER A CA 1
ATOM 2465 C C . SER A 1 311 ? 2.273 -4.604 -10.742 1.00 98.38 311 SER A C 1
ATOM 2467 O O . SER A 1 311 ? 2.228 -5.767 -11.144 1.00 98.38 311 SER A O 1
ATOM 2469 N N . ALA A 1 312 ? 1.478 -4.134 -9.786 1.00 98.56 312 ALA A N 1
ATOM 2470 C CA . ALA A 1 312 ? 0.515 -4.930 -9.040 1.00 98.56 312 ALA A CA 1
ATOM 2471 C C . ALA A 1 312 ? -0.916 -4.609 -9.478 1.00 98.56 312 ALA A C 1
ATOM 2473 O O . ALA A 1 312 ? -1.298 -3.444 -9.567 1.00 98.56 312 ALA A O 1
ATOM 2474 N N . VAL A 1 313 ? -1.703 -5.657 -9.710 1.00 98.69 313 VAL A N 1
ATOM 2475 C CA . VAL A 1 313 ? -3.132 -5.601 -10.003 1.00 98.69 313 VAL A CA 1
ATOM 2476 C C . VAL A 1 313 ? -3.885 -6.366 -8.919 1.00 98.69 313 VAL A C 1
ATOM 2478 O O . VAL A 1 313 ? -3.802 -7.594 -8.831 1.00 98.69 313 VAL A O 1
ATOM 2481 N N . TYR A 1 314 ? -4.622 -5.636 -8.090 1.00 98.56 314 TYR A N 1
ATOM 2482 C CA . TYR A 1 314 ? -5.511 -6.193 -7.076 1.00 98.56 314 TYR A CA 1
ATOM 2483 C C . TYR A 1 314 ? -6.910 -6.336 -7.669 1.00 98.56 314 TYR A C 1
ATOM 2485 O O . TYR A 1 314 ? -7.425 -5.422 -8.309 1.00 98.56 314 TYR A O 1
ATOM 2493 N N . MET A 1 315 ? -7.511 -7.503 -7.482 1.00 97.25 315 MET A N 1
ATOM 2494 C CA . MET A 1 315 ? -8.759 -7.906 -8.120 1.00 97.25 315 MET A CA 1
ATOM 2495 C C . MET A 1 315 ? -9.747 -8.455 -7.080 1.00 97.25 315 MET A C 1
ATOM 2497 O O . MET A 1 315 ? -9.333 -8.862 -5.989 1.00 97.25 315 MET A O 1
ATOM 2501 N N . PRO A 1 316 ? -11.047 -8.557 -7.412 1.00 93.81 316 PRO A N 1
ATOM 2502 C CA . PRO A 1 316 ? -12.066 -9.030 -6.483 1.00 93.81 316 PRO A CA 1
ATOM 2503 C C . PRO A 1 316 ? -11.743 -10.414 -5.909 1.00 93.81 316 PRO A C 1
ATOM 2505 O O . PRO A 1 316 ? -11.010 -11.208 -6.502 1.00 93.81 316 PRO A O 1
ATOM 2508 N N . LYS A 1 317 ? -12.347 -10.733 -4.757 1.00 90.25 317 LYS A N 1
ATOM 2509 C CA . LYS A 1 317 ? -12.133 -11.997 -4.020 1.00 90.25 317 LYS A CA 1
ATOM 2510 C C . LYS A 1 317 ? -10.701 -12.171 -3.483 1.00 90.25 317 LYS A C 1
ATOM 2512 O O . LYS A 1 317 ? -10.260 -13.302 -3.268 1.00 90.25 317 LYS A O 1
ATOM 2517 N N . GLY A 1 318 ? -9.994 -11.064 -3.242 1.00 93.81 318 GLY A N 1
ATOM 2518 C CA . GLY A 1 318 ? -8.694 -11.081 -2.573 1.00 93.81 318 GLY A CA 1
ATOM 2519 C C . GLY A 1 318 ? -7.536 -11.532 -3.463 1.00 93.81 318 GLY A C 1
ATOM 2520 O O . GLY A 1 318 ? -6.584 -12.107 -2.944 1.00 93.81 318 GLY A O 1
ATOM 2521 N N . LEU A 1 319 ? -7.625 -11.356 -4.784 1.00 97.31 319 LEU A N 1
ATOM 2522 C CA . LEU A 1 319 ? -6.598 -11.806 -5.725 1.00 97.31 319 LEU A CA 1
ATOM 2523 C C . LEU A 1 319 ? -5.595 -10.678 -6.007 1.00 97.31 319 LEU A C 1
ATOM 2525 O O . LEU A 1 319 ? -5.991 -9.553 -6.295 1.00 97.31 319 LEU A O 1
ATOM 2529 N N . LEU A 1 320 ? -4.302 -10.992 -5.967 1.00 98.50 320 LEU A N 1
ATOM 2530 C CA . LEU A 1 320 ? -3.212 -10.115 -6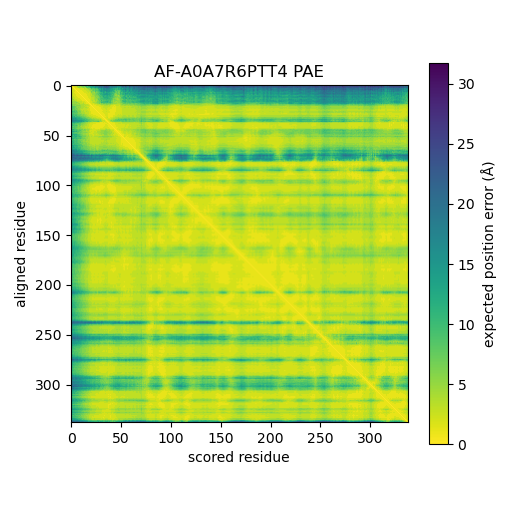.392 1.00 98.50 320 LEU A CA 1
ATOM 2531 C C . LEU A 1 320 ? -2.480 -10.783 -7.553 1.00 98.50 320 LEU A C 1
ATOM 2533 O O . LEU A 1 320 ? -1.945 -11.881 -7.402 1.00 98.50 320 LEU A O 1
ATOM 2537 N N . LYS A 1 321 ? -2.420 -10.107 -8.696 1.00 98.56 321 LYS A N 1
ATOM 2538 C CA . LYS A 1 321 ? -1.547 -10.469 -9.813 1.00 98.56 321 LYS A CA 1
ATOM 2539 C C . LYS A 1 321 ? -0.465 -9.414 -9.962 1.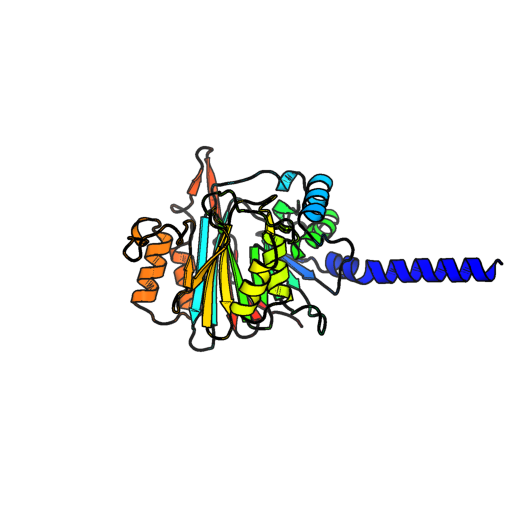00 98.56 321 LYS A C 1
ATOM 2541 O O . LYS A 1 321 ? -0.779 -8.232 -9.990 1.00 98.56 321 LYS A O 1
ATOM 2546 N N . VAL A 1 322 ? 0.799 -9.811 -10.035 1.00 98.44 322 VAL A N 1
ATOM 2547 C CA . VAL A 1 322 ? 1.918 -8.861 -10.001 1.00 98.44 322 VAL A CA 1
ATOM 2548 C C . VAL A 1 322 ? 3.066 -9.307 -10.896 1.00 98.44 322 VAL A C 1
ATOM 2550 O O . VAL A 1 322 ? 3.431 -10.482 -10.917 1.00 98.44 322 VAL A O 1
ATOM 2553 N N . CYS A 1 323 ? 3.640 -8.350 -11.617 1.00 97.81 323 CYS A N 1
ATOM 2554 C CA . CYS A 1 323 ? 4.897 -8.501 -12.344 1.00 97.81 323 CYS A CA 1
ATOM 2555 C C . CYS A 1 323 ? 6.006 -7.793 -11.565 1.00 97.81 323 CYS A C 1
ATOM 2557 O O . CYS A 1 323 ? 5.773 -6.731 -10.985 1.00 97.81 323 CYS A O 1
ATOM 2559 N N . PHE A 1 324 ? 7.212 -8.354 -11.570 1.00 96.56 324 PHE A N 1
ATOM 2560 C CA . PHE A 1 324 ? 8.363 -7.809 -10.848 1.00 96.56 324 PHE A CA 1
ATOM 2561 C C . PHE A 1 324 ? 9.506 -7.472 -11.805 1.00 96.56 324 PHE A C 1
ATOM 2563 O O . PHE A 1 324 ? 9.665 -8.118 -12.838 1.00 96.56 324 PHE A O 1
ATOM 2570 N N . GL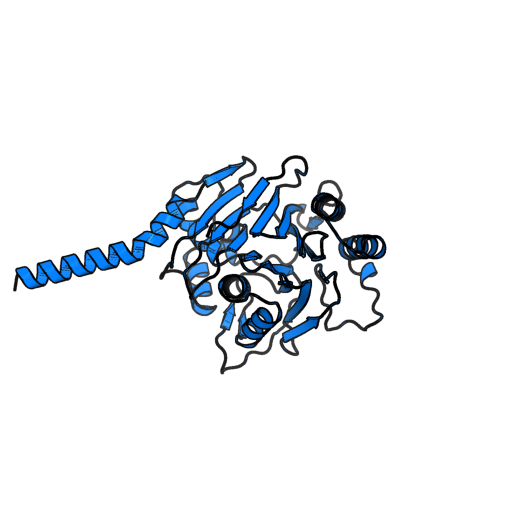Y A 1 325 ? 10.303 -6.458 -11.465 1.00 92.12 325 GLY A N 1
ATOM 2571 C CA . GLY A 1 325 ? 11.507 -6.080 -12.211 1.00 92.12 325 GLY A CA 1
ATOM 2572 C C . GLY A 1 325 ? 11.263 -5.670 -13.667 1.00 92.12 325 GLY A C 1
ATOM 2573 O O . GLY A 1 325 ? 12.177 -5.760 -14.480 1.00 92.12 325 GLY A O 1
ATOM 2574 N N . GLY A 1 326 ? 10.039 -5.263 -14.015 1.00 91.31 326 GLY A N 1
ATOM 2575 C CA . GLY A 1 326 ? 9.658 -4.942 -15.392 1.00 91.31 326 GLY A CA 1
ATOM 2576 C C . GLY A 1 326 ? 9.468 -6.153 -16.316 1.00 91.31 326 GLY A C 1
ATOM 2577 O O . GLY A 1 326 ? 9.293 -5.957 -17.517 1.00 91.31 326 GLY A O 1
ATOM 2578 N N . ASP A 1 327 ? 9.469 -7.386 -15.797 1.00 94.56 327 ASP A N 1
ATOM 2579 C CA . ASP A 1 327 ? 9.182 -8.590 -16.586 1.00 94.56 327 ASP A CA 1
ATOM 2580 C C . ASP A 1 327 ? 7.669 -8.846 -16.673 1.00 94.56 327 ASP A C 1
ATOM 2582 O O . ASP A 1 327 ? 7.074 -9.559 -15.865 1.00 94.56 327 ASP A O 1
ATOM 2586 N N . TYR A 1 328 ? 7.032 -8.247 -17.679 1.00 95.88 328 TYR A N 1
ATOM 2587 C CA . TYR A 1 328 ? 5.595 -8.406 -17.934 1.00 95.88 328 TYR A CA 1
ATOM 2588 C C . TYR A 1 328 ? 5.213 -9.762 -18.539 1.00 95.88 328 TYR A C 1
ATOM 2590 O O . TYR A 1 328 ? 4.022 -10.040 -18.667 1.00 95.88 328 TYR A O 1
ATOM 2598 N N . ASN A 1 329 ? 6.185 -10.606 -18.896 1.00 95.19 329 ASN A N 1
ATOM 2599 C CA . ASN A 1 329 ? 5.913 -11.963 -19.372 1.00 95.19 329 ASN A CA 1
ATOM 2600 C C . ASN A 1 329 ? 5.724 -12.940 -18.203 1.00 95.19 329 ASN A C 1
ATOM 2602 O O . ASN A 1 329 ? 5.180 -14.029 -18.389 1.00 95.19 329 ASN A O 1
ATOM 2606 N N . LYS A 1 330 ? 6.143 -12.552 -16.991 1.00 96.12 330 LYS A N 1
ATOM 2607 C CA . LYS A 1 330 ? 6.062 -13.376 -15.785 1.00 96.12 330 LYS A CA 1
ATOM 2608 C C . LYS A 1 330 ? 5.121 -12.762 -14.748 1.00 96.12 330 LYS A C 1
ATOM 2610 O O . LYS A 1 330 ? 5.527 -12.004 -13.869 1.00 96.12 330 LYS A O 1
ATOM 2615 N N . VAL A 1 331 ? 3.851 -13.156 -14.822 1.00 97.94 331 VAL A N 1
ATOM 2616 C CA . VAL A 1 331 ? 2.818 -12.758 -13.855 1.00 97.94 331 VAL A CA 1
ATOM 2617 C C . VAL A 1 331 ? 2.786 -13.741 -12.683 1.00 97.94 331 VAL A C 1
ATOM 2619 O O . VAL A 1 331 ? 2.477 -14.920 -12.854 1.00 97.94 331 VAL A O 1
ATOM 2622 N N . PHE A 1 332 ? 3.028 -13.250 -11.471 1.00 98.19 332 PHE A N 1
ATOM 2623 C CA . PHE A 1 332 ? 2.814 -14.004 -10.237 1.00 98.19 332 PHE A CA 1
ATOM 2624 C C . PHE A 1 332 ? 1.392 -13.788 -9.736 1.00 98.19 332 PHE A C 1
ATOM 2626 O O . PHE A 1 332 ? 0.864 -12.682 -9.825 1.00 98.19 332 PHE A O 1
ATOM 2633 N N . THR A 1 333 ? 0.772 -14.834 -9.193 1.00 98.00 333 THR A N 1
ATOM 2634 C CA . THR A 1 333 ? -0.587 -14.769 -8.646 1.00 98.00 333 THR A CA 1
ATOM 2635 C C . THR A 1 333 ? -0.584 -15.186 -7.183 1.00 98.00 333 THR A C 1
ATOM 2637 O O . THR A 1 333 ? -0.052 -16.236 -6.832 1.00 98.00 333 THR A O 1
ATOM 2640 N N . PHE A 1 334 ? -1.225 -14.379 -6.347 1.00 97.75 334 PHE A N 1
ATOM 2641 C CA . PHE A 1 334 ? -1.418 -14.616 -4.924 1.00 97.75 334 PHE A CA 1
ATOM 2642 C C . PHE A 1 334 ? -2.874 -14.383 -4.555 1.00 97.75 334 PHE A C 1
ATOM 2644 O O . PHE A 1 334 ? -3.599 -13.660 -5.241 1.00 97.75 334 PHE A O 1
ATOM 2651 N N . LYS A 1 335 ? -3.294 -14.966 -3.439 1.00 97.06 335 LYS A N 1
ATOM 2652 C CA . LYS A 1 335 ? -4.642 -14.804 -2.915 1.00 97.06 335 LYS A CA 1
ATOM 2653 C C . LYS A 1 335 ? -4.581 -14.589 -1.411 1.00 97.06 335 LYS A C 1
ATOM 2655 O O . LYS A 1 335 ? -3.710 -15.145 -0.749 1.00 97.06 335 LYS A O 1
ATOM 2660 N N . ILE A 1 336 ? -5.510 -13.800 -0.887 1.00 95.25 336 ILE A N 1
ATOM 2661 C CA . ILE A 1 336 ? -5.749 -13.720 0.552 1.00 95.25 336 ILE A CA 1
ATOM 2662 C C . ILE A 1 336 ? -6.153 -15.110 1.054 1.00 95.25 336 ILE A C 1
ATOM 2664 O O . ILE A 1 336 ? -7.126 -15.701 0.578 1.00 95.25 336 ILE A O 1
ATOM 2668 N N . GLU A 1 337 ? -5.392 -15.609 2.019 1.00 87.19 337 GLU A N 1
ATOM 2669 C CA . GLU A 1 337 ? -5.705 -16.801 2.801 1.00 87.19 337 GLU A CA 1
ATOM 2670 C C . GLU A 1 337 ? -6.361 -16.339 4.108 1.00 87.19 337 GLU A C 1
ATOM 2672 O O . GLU A 1 337 ? -5.945 -15.328 4.681 1.00 87.19 337 GLU A O 1
ATOM 2677 N N . LYS A 1 338 ? -7.445 -17.009 4.513 1.00 73.69 338 LYS A N 1
ATOM 2678 C CA . LYS A 1 338 ? -8.234 -16.623 5.688 1.00 73.69 338 LYS A CA 1
ATOM 2679 C C . LYS A 1 338 ? -7.700 -17.254 6.958 1.00 73.69 338 LYS A C 1
ATOM 2681 O O . LYS A 1 338 ? -7.514 -18.491 6.931 1.00 73.69 338 LYS A O 1
#

Solvent-accessible surface area (backbone atoms only — not comparable to full-atom values): 17713 Å² total; per-residue (Å²): 110,74,68,56,56,52,51,54,52,50,51,51,54,50,52,50,48,63,59,42,49,28,47,50,53,21,28,71,44,48,40,71,78,44,89,73,37,29,34,38,32,44,44,43,80,66,53,86,87,58,62,89,36,34,69,49,39,54,53,49,34,65,73,76,24,61,74,34,59,65,72,69,90,86,54,48,30,43,41,39,34,33,40,28,96,81,44,32,35,33,41,34,35,43,30,33,58,96,66,24,44,31,42,36,35,30,38,44,37,91,100,70,30,45,16,18,34,28,39,24,53,28,49,52,41,69,26,83,56,78,65,45,74,65,28,24,61,29,50,60,55,46,69,54,42,29,52,31,36,39,12,72,60,45,22,33,40,36,59,23,42,32,82,78,58,67,54,69,76,55,94,90,37,58,50,30,17,54,33,44,46,49,35,49,35,40,31,70,32,52,40,48,66,50,34,51,54,53,55,73,62,40,26,80,38,41,72,52,60,57,41,54,32,37,43,33,27,13,54,88,50,49,31,36,38,40,38,65,29,68,87,35,80,42,76,48,77,44,69,74,61,33,70,51,39,54,67,79,64,93,87,53,60,97,85,55,70,60,46,82,76,33,70,54,51,30,54,53,52,57,50,48,77,76,34,96,57,43,53,72,67,57,44,51,52,50,47,58,73,59,44,25,51,81,93,55,33,48,64,46,100,83,72,51,64,28,28,26,43,34,42,38,38,40,38,59,93,35,31,38,38,34,25,50,73,70,39,80,89,52,73,46,77,51,63,48,52,109

Foldseek 3Di:
DVVVVVVVVVVVVVVVCVQCVQLVQQLVQWDQDDPLQEIETEHDDDHPQADDAPVSVVVCCVVQQVVLLDEDQPWKKKWKWFAAPAFIKIKMFGWFFRFNKYWYFYAADPPFFFTKIFIDGLVSQVADRPSPPSNSNSCSNVLQAGQWIATQLAKTKHKAAEDDADFDADPVATEHEPSNLRSCCRTDPNAPVVSVVSVVRHHYDPPSYHQIWMWIAHRVGWIWIWHGHPVGIDIDTDHGIDMDMHYDDPPDDPPDPPCVVDVLVVLVVVLCVVPVGDDPVRSLVSLLVSWCDDVSFDQDPVRRTITRQKMWMADPSAKIWMDGPSPSVDIDIDGRDD

Radius of gyration: 20.29 Å; Cα contacts (8 Å, |Δi|>4): 765; chains: 1; bounding box: 42×52×72 Å

Mean predicted aligned error: 4.76 Å